Protein AF-A0A257NNY2-F1 (afdb_monomer)

Mean predicted aligned error: 8.17 Å

pLDDT: mean 84.26, std 18.08, range [27.91, 98.62]

Structure (mmCIF, N/CA/C/O backbone):
data_AF-A0A257NNY2-F1
#
_entry.id   AF-A0A257NNY2-F1
#
loop_
_atom_site.group_PDB
_atom_site.id
_atom_site.type_symbol
_atom_site.label_atom_id
_atom_site.label_alt_id
_atom_site.label_comp_id
_atom_site.label_asym_id
_atom_site.label_entity_id
_atom_site.label_seq_id
_atom_site.pdbx_PDB_ins_code
_atom_site.Cartn_x
_atom_site.Cartn_y
_atom_site.Cartn_z
_atom_site.occupancy
_atom_site.B_iso_or_equiv
_atom_site.auth_seq_id
_atom_site.auth_comp_id
_atom_site.auth_asym_id
_atom_site.auth_atom_id
_atom_site.pdbx_PDB_model_num
ATOM 1 N N . MET A 1 1 ? 20.472 -23.694 -3.952 1.00 34.50 1 MET A N 1
ATOM 2 C CA . MET A 1 1 ? 19.201 -24.446 -3.879 1.00 34.50 1 MET A CA 1
ATOM 3 C C . MET A 1 1 ? 18.140 -23.608 -4.557 1.00 34.50 1 MET A C 1
ATOM 5 O O . MET A 1 1 ? 17.790 -22.559 -4.037 1.00 34.50 1 MET A O 1
ATOM 9 N N . ALA A 1 2 ? 17.742 -24.010 -5.761 1.00 29.38 2 ALA A N 1
ATOM 10 C CA . ALA A 1 2 ? 16.732 -23.326 -6.553 1.00 29.38 2 ALA A CA 1
ATOM 11 C C . ALA A 1 2 ? 15.344 -23.621 -5.968 1.00 29.38 2 ALA A C 1
ATOM 13 O O . ALA A 1 2 ? 14.948 -24.782 -5.883 1.00 29.38 2 ALA A O 1
ATOM 14 N N . LEU A 1 3 ? 14.629 -22.582 -5.541 1.00 33.28 3 LEU A N 1
ATOM 15 C CA . LEU A 1 3 ? 13.210 -22.674 -5.215 1.00 33.28 3 LEU A CA 1
ATOM 16 C C . LEU A 1 3 ? 12.441 -22.497 -6.526 1.00 33.28 3 LEU A C 1
ATOM 18 O O . LEU A 1 3 ? 12.358 -21.396 -7.062 1.00 33.28 3 LEU A O 1
ATOM 22 N N . GLY A 1 4 ? 11.963 -23.611 -7.080 1.00 27.91 4 GLY A N 1
ATOM 23 C CA . GLY A 1 4 ? 11.060 -23.603 -8.228 1.00 27.91 4 GLY A CA 1
ATOM 24 C C . GLY A 1 4 ? 9.711 -22.959 -7.878 1.00 27.91 4 GLY A C 1
ATOM 25 O O . GLY A 1 4 ? 9.360 -22.864 -6.698 1.00 27.91 4 GLY A O 1
ATOM 26 N N . PRO A 1 5 ? 8.941 -22.509 -8.882 1.00 33.75 5 PRO A N 1
ATOM 27 C CA . PRO A 1 5 ? 7.650 -21.879 -8.648 1.00 33.75 5 PRO A CA 1
ATOM 28 C C . PRO A 1 5 ? 6.669 -22.877 -8.016 1.00 33.75 5 PRO A C 1
ATOM 30 O O . PRO A 1 5 ? 6.465 -23.984 -8.511 1.00 33.75 5 PRO A O 1
ATOM 33 N N . ASN A 1 6 ? 6.073 -22.468 -6.897 1.00 33.84 6 ASN A N 1
ATOM 34 C CA . ASN A 1 6 ? 5.068 -23.224 -6.155 1.00 33.84 6 ASN A CA 1
ATOM 35 C C . ASN A 1 6 ? 3.763 -23.285 -6.991 1.00 33.84 6 ASN A C 1
ATOM 37 O O . ASN A 1 6 ? 3.249 -22.225 -7.355 1.00 33.84 6 ASN A O 1
ATOM 41 N N . PRO A 1 7 ? 3.199 -24.466 -7.317 1.00 29.97 7 PRO A N 1
ATOM 42 C CA . PRO A 1 7 ? 2.072 -24.614 -8.253 1.00 29.97 7 PRO A CA 1
ATOM 43 C C . PRO A 1 7 ? 0.696 -24.239 -7.660 1.00 29.97 7 PRO A C 1
ATOM 45 O O . PRO A 1 7 ? -0.339 -24.745 -8.085 1.00 29.97 7 PRO A O 1
ATOM 48 N N . GLY A 1 8 ? 0.664 -23.327 -6.690 1.00 30.02 8 GLY A N 1
ATOM 49 C CA . GLY A 1 8 ? -0.544 -22.825 -6.039 1.00 30.02 8 GLY A CA 1
ATOM 50 C C . GLY A 1 8 ? -1.010 -21.483 -6.599 1.00 30.02 8 GLY A C 1
ATOM 51 O O . GLY A 1 8 ? -1.254 -20.562 -5.827 1.00 30.02 8 GLY A O 1
ATOM 52 N N . GLN A 1 9 ? -1.122 -21.328 -7.922 1.00 35.66 9 GLN A N 1
ATOM 53 C CA . GLN A 1 9 ? -1.827 -20.170 -8.477 1.00 35.66 9 GLN A CA 1
ATOM 54 C C . GLN A 1 9 ? -3.329 -20.367 -8.267 1.00 35.66 9 GLN A C 1
ATOM 56 O O . GLN A 1 9 ? -4.029 -20.995 -9.063 1.00 35.66 9 GLN A O 1
ATOM 61 N N . ALA A 1 10 ? -3.807 -19.842 -7.139 1.00 34.56 10 ALA A N 1
ATOM 62 C CA . ALA A 1 10 ? -5.216 -19.630 -6.881 1.00 34.56 10 ALA A CA 1
ATOM 63 C C . ALA A 1 10 ? -5.842 -18.913 -8.082 1.00 34.56 10 ALA A C 1
ATOM 65 O O . ALA A 1 10 ? -5.263 -17.994 -8.660 1.00 34.56 10 ALA A O 1
ATOM 66 N N . LYS A 1 11 ? -7.031 -19.370 -8.463 1.00 33.09 11 LYS A N 1
ATOM 67 C CA . LYS A 1 11 ? -7.867 -18.825 -9.529 1.00 33.09 11 LYS A CA 1
ATOM 68 C C . LYS A 1 11 ? -8.150 -17.345 -9.217 1.00 33.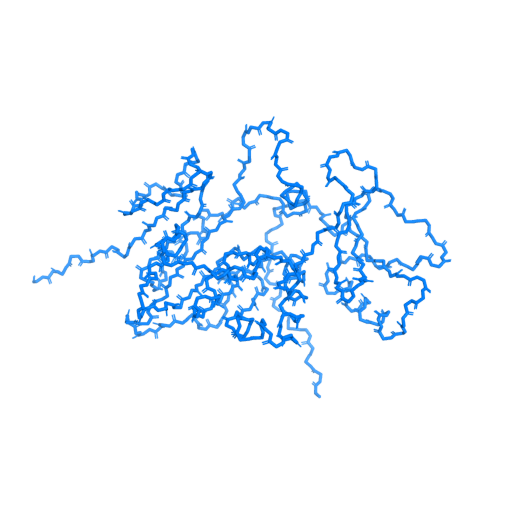09 11 LYS A C 1
ATOM 70 O O . LYS A 1 11 ? -9.108 -17.042 -8.515 1.00 33.09 11 LYS A O 1
ATOM 75 N N . ILE A 1 12 ? -7.294 -16.434 -9.685 1.00 43.16 12 ILE A N 1
ATOM 76 C CA . ILE A 1 12 ? -7.533 -14.991 -9.600 1.00 43.16 12 ILE A CA 1
ATOM 77 C C . ILE A 1 12 ? -8.786 -14.741 -10.437 1.00 43.16 12 ILE A C 1
ATOM 79 O O . ILE A 1 12 ? -8.784 -14.951 -11.652 1.00 43.16 12 ILE A O 1
ATOM 83 N N . LEU A 1 13 ? -9.884 -14.390 -9.770 1.00 37.69 13 LEU A N 1
ATOM 84 C CA . LEU A 1 13 ? -11.114 -13.953 -10.415 1.00 37.69 13 LEU A CA 1
ATOM 85 C C . LEU A 1 13 ? -10.756 -12.749 -11.297 1.00 37.69 13 LEU A C 1
ATOM 87 O O . LEU A 1 13 ? -10.387 -11.689 -10.802 1.00 37.69 13 LEU A O 1
ATOM 91 N N . ARG A 1 14 ? -10.774 -12.953 -12.619 1.00 43.81 14 ARG A N 1
ATOM 92 C CA . ARG A 1 14 ? -10.454 -11.936 -13.627 1.00 43.81 14 ARG A CA 1
ATOM 93 C C . ARG A 1 14 ? -11.635 -10.975 -13.780 1.00 43.81 14 ARG A C 1
ATOM 95 O O . ARG A 1 14 ? -12.371 -11.059 -14.757 1.00 43.81 14 ARG A O 1
ATOM 102 N N . SER A 1 15 ? -11.843 -10.094 -12.812 1.00 46.16 15 SER A N 1
ATOM 103 C CA . SER A 1 15 ? -12.689 -8.910 -12.981 1.00 46.16 15 SER A CA 1
ATOM 104 C C . SER A 1 15 ? -11.776 -7.698 -13.152 1.00 46.16 15 SER A C 1
ATOM 106 O O . SER A 1 15 ? -11.334 -7.095 -12.181 1.00 46.16 15 SER A O 1
ATOM 108 N N . GLY A 1 16 ? -11.420 -7.393 -14.399 1.00 55.44 16 GLY A N 1
ATOM 109 C CA . GLY A 1 16 ? -10.561 -6.264 -14.750 1.00 55.44 16 GLY A CA 1
ATOM 110 C C . GLY A 1 16 ? -10.190 -6.271 -16.237 1.00 55.44 16 GLY A C 1
ATOM 111 O O . GLY A 1 16 ? -10.334 -7.309 -16.890 1.00 55.44 16 GLY A O 1
ATOM 112 N N . PRO A 1 17 ? -9.751 -5.130 -16.800 1.00 62.97 17 PRO A N 1
ATOM 113 C CA . PRO A 1 17 ? -9.211 -5.085 -18.156 1.00 62.97 17 PRO A CA 1
ATOM 114 C C . PRO A 1 17 ? -7.995 -6.015 -18.285 1.00 62.97 17 PRO A C 1
ATOM 116 O O . PRO A 1 17 ? -7.285 -6.261 -17.308 1.00 62.97 17 PRO A O 1
ATOM 119 N N . ASP A 1 18 ? -7.743 -6.535 -19.490 1.00 80.38 18 ASP A N 1
ATOM 120 C CA . ASP A 1 18 ? -6.547 -7.338 -19.777 1.00 80.38 18 ASP A CA 1
ATOM 121 C C . ASP A 1 18 ? -5.293 -6.451 -19.797 1.00 80.38 18 ASP A C 1
ATOM 123 O O . ASP A 1 18 ? -4.763 -6.088 -20.850 1.00 80.38 18 ASP A O 1
ATOM 127 N N . TRP A 1 19 ? -4.843 -6.060 -18.604 1.00 86.31 19 TRP A N 1
ATOM 128 C CA . TRP A 1 19 ? -3.728 -5.143 -18.402 1.00 86.31 19 TRP A CA 1
ATOM 129 C C . TRP A 1 19 ? -2.408 -5.697 -18.943 1.00 86.31 19 TRP A C 1
ATOM 131 O O . TRP A 1 19 ? -1.541 -4.913 -19.317 1.00 86.31 19 TRP A O 1
ATOM 141 N N . HIS A 1 20 ? -2.265 -7.022 -19.054 1.00 87.81 20 HIS A N 1
ATOM 142 C CA . HIS A 1 20 ? -1.072 -7.659 -19.612 1.00 87.81 20 HIS A CA 1
ATOM 143 C C . HIS A 1 20 ? -0.810 -7.193 -21.049 1.00 87.81 20 HIS A C 1
ATOM 145 O O . HIS A 1 20 ? 0.321 -6.877 -21.414 1.00 87.81 20 HIS A O 1
ATOM 151 N N . SER A 1 21 ? -1.875 -7.079 -21.848 1.00 85.88 21 SER A N 1
ATOM 152 C CA . SER A 1 21 ? -1.803 -6.610 -23.234 1.00 85.88 21 SER A CA 1
ATOM 153 C C . SER A 1 21 ? -1.547 -5.103 -23.359 1.00 85.88 21 SER A C 1
ATOM 155 O O . SER A 1 21 ? -1.068 -4.653 -24.400 1.00 85.88 21 SER A O 1
ATOM 157 N N . LEU A 1 22 ? -1.820 -4.328 -22.305 1.00 87.50 22 LEU A N 1
ATOM 158 C CA . LEU A 1 22 ? -1.716 -2.866 -22.303 1.00 87.50 22 LEU A CA 1
ATOM 159 C C . LEU A 1 22 ? -0.323 -2.358 -21.929 1.00 87.50 22 LEU A C 1
ATOM 161 O O . LEU A 1 22 ? -0.054 -1.169 -22.088 1.00 87.50 22 LEU A O 1
ATOM 165 N N . ILE A 1 23 ? 0.553 -3.223 -21.414 1.00 90.75 23 ILE A N 1
ATOM 166 C CA . ILE A 1 23 ? 1.865 -2.834 -20.892 1.00 90.75 23 ILE A CA 1
ATOM 167 C C . ILE A 1 23 ? 2.968 -3.489 -21.709 1.00 90.75 23 ILE A C 1
ATOM 169 O O . ILE A 1 23 ? 2.882 -4.657 -22.085 1.00 90.75 23 ILE A O 1
ATOM 173 N N . ARG A 1 24 ? 4.027 -2.727 -21.969 1.00 91.62 24 ARG A N 1
ATOM 174 C CA . ARG A 1 24 ? 5.304 -3.227 -22.475 1.00 91.62 24 ARG A CA 1
ATOM 175 C C . ARG A 1 24 ? 6.403 -2.902 -21.486 1.00 91.62 24 ARG A C 1
ATOM 177 O O . ARG A 1 24 ? 6.472 -1.772 -21.006 1.00 91.62 24 ARG A O 1
ATOM 184 N N . LEU A 1 25 ? 7.249 -3.877 -21.174 1.00 93.31 25 LEU A N 1
ATOM 185 C CA . LEU A 1 25 ? 8.511 -3.597 -20.506 1.00 93.31 25 LEU A CA 1
ATOM 186 C C . LEU A 1 25 ? 9.506 -3.148 -21.571 1.00 93.31 25 LEU A C 1
ATOM 188 O O . LEU A 1 25 ? 9.646 -3.804 -22.601 1.00 93.31 25 LEU A O 1
ATOM 192 N N . ILE A 1 26 ? 10.154 -2.014 -21.338 1.00 90.88 26 ILE A N 1
ATOM 193 C CA . ILE A 1 26 ? 11.113 -1.410 -22.260 1.00 90.88 26 ILE A CA 1
ATOM 194 C C . ILE A 1 26 ? 12.329 -0.961 -21.463 1.00 90.88 26 ILE A C 1
ATOM 196 O O . ILE A 1 26 ? 12.187 -0.291 -20.439 1.00 90.88 26 ILE A O 1
ATOM 200 N N . LEU A 1 27 ? 13.525 -1.291 -21.942 1.00 87.56 27 LEU A N 1
ATOM 201 C CA . LEU A 1 27 ? 14.768 -0.780 -21.375 1.00 87.56 27 LEU A CA 1
ATOM 202 C C . LEU A 1 27 ? 15.378 0.331 -22.243 1.00 87.56 27 LEU A C 1
ATOM 204 O O . LEU A 1 27 ? 15.116 0.381 -23.449 1.00 87.56 27 LEU A O 1
ATOM 208 N N . PRO A 1 28 ? 16.190 1.220 -21.644 1.00 80.12 28 PRO A N 1
ATOM 209 C CA . PRO A 1 28 ? 17.090 2.092 -22.392 1.00 80.12 28 PRO A CA 1
ATOM 210 C C . PRO A 1 28 ? 18.028 1.277 -23.296 1.00 80.12 28 PRO A C 1
ATOM 212 O O . PRO A 1 28 ? 18.443 0.179 -22.928 1.00 80.12 28 PRO A O 1
ATOM 215 N N . GLY A 1 29 ? 18.385 1.813 -24.467 1.00 78.75 29 GLY A N 1
ATOM 216 C CA . GLY A 1 29 ? 19.249 1.115 -25.433 1.00 78.75 29 GLY A CA 1
ATOM 217 C C . GLY A 1 29 ? 20.689 0.883 -24.951 1.00 78.75 29 GLY A C 1
ATOM 218 O O . GLY A 1 29 ? 21.409 0.085 -25.538 1.00 78.75 29 GLY A O 1
ATOM 219 N N . ASP A 1 30 ? 21.103 1.565 -23.886 1.00 81.69 30 ASP A N 1
ATOM 220 C CA . ASP A 1 30 ? 22.391 1.441 -23.200 1.00 81.69 30 ASP A CA 1
ATOM 221 C C . ASP A 1 30 ? 22.300 0.635 -21.888 1.00 81.69 30 ASP A C 1
ATOM 223 O O . ASP A 1 30 ? 23.205 0.692 -21.054 1.00 81.69 30 ASP A O 1
ATOM 227 N N . ALA A 1 31 ? 21.212 -0.116 -21.682 1.00 84.12 31 ALA A N 1
ATOM 228 C CA . ALA A 1 31 ? 21.041 -0.952 -20.499 1.00 84.12 31 ALA A CA 1
ATOM 229 C C . ALA A 1 31 ? 22.135 -2.028 -20.378 1.00 84.12 31 ALA A C 1
ATOM 231 O O . ALA A 1 31 ? 22.538 -2.651 -21.358 1.00 84.12 31 ALA A O 1
ATOM 232 N N . SER A 1 32 ? 22.583 -2.281 -19.146 1.00 88.69 32 SER A N 1
ATOM 233 C CA . SER A 1 32 ? 23.534 -3.357 -18.857 1.00 88.69 32 SER A CA 1
ATOM 234 C C . SER A 1 32 ? 22.902 -4.743 -19.028 1.00 88.69 32 SER A C 1
ATOM 236 O O . SER A 1 32 ? 21.695 -4.913 -18.843 1.00 88.69 32 SER A O 1
ATOM 238 N N . ASP A 1 33 ? 23.732 -5.760 -19.277 1.00 88.88 33 ASP A N 1
ATOM 239 C CA . ASP A 1 33 ? 23.288 -7.162 -19.349 1.00 88.88 33 ASP A CA 1
ATOM 240 C C . ASP A 1 33 ? 22.567 -7.615 -18.066 1.00 88.88 33 ASP A C 1
ATOM 242 O O . ASP A 1 33 ? 21.589 -8.362 -18.116 1.00 88.88 33 ASP A O 1
ATOM 246 N N . GLU A 1 34 ? 23.016 -7.130 -16.903 1.00 90.25 34 GLU A N 1
ATOM 247 C CA . GLU A 1 34 ? 22.374 -7.401 -15.611 1.00 90.25 34 GLU A CA 1
ATOM 248 C C . GLU A 1 34 ? 20.950 -6.831 -15.562 1.00 90.25 34 GLU A C 1
ATOM 250 O O . GLU A 1 34 ? 20.012 -7.522 -15.150 1.00 90.25 34 GLU A O 1
ATOM 255 N N . LEU A 1 35 ? 20.766 -5.594 -16.033 1.00 89.31 35 LEU A N 1
ATOM 256 C CA . LEU A 1 35 ? 19.455 -4.960 -16.096 1.00 89.31 35 LEU A CA 1
ATOM 257 C C . LEU A 1 35 ? 18.546 -5.649 -17.124 1.00 89.31 35 LEU A C 1
ATOM 259 O O . LEU A 1 35 ? 17.363 -5.839 -16.848 1.00 89.31 35 LEU A O 1
ATOM 263 N N . ALA A 1 36 ? 19.087 -6.082 -18.266 1.00 90.06 36 ALA A N 1
ATOM 264 C CA . ALA A 1 36 ? 18.356 -6.848 -19.278 1.00 90.06 36 ALA A CA 1
ATOM 265 C C . ALA A 1 36 ? 17.882 -8.216 -18.758 1.00 90.06 36 ALA A C 1
ATOM 267 O O . ALA A 1 36 ? 16.738 -8.626 -18.996 1.00 90.06 36 ALA A O 1
ATOM 268 N N . LEU A 1 37 ? 18.724 -8.909 -17.987 1.00 91.44 37 LEU A N 1
ATOM 269 C CA . LEU A 1 37 ? 18.354 -10.165 -17.339 1.00 91.44 37 LEU A CA 1
ATOM 270 C C . LEU A 1 37 ? 17.260 -9.948 -16.284 1.00 91.44 37 LEU A C 1
ATOM 272 O O . LEU A 1 37 ? 16.267 -10.681 -16.262 1.00 91.44 37 LEU A O 1
ATOM 276 N N . ALA A 1 38 ? 17.404 -8.916 -15.447 1.00 91.56 38 ALA A N 1
ATOM 277 C CA . ALA A 1 38 ? 16.395 -8.548 -14.458 1.00 91.56 38 ALA A CA 1
ATOM 278 C C . ALA A 1 38 ? 15.055 -8.191 -15.124 1.00 91.56 38 ALA A C 1
ATOM 280 O O . ALA A 1 38 ? 14.008 -8.690 -14.715 1.00 91.56 38 ALA A O 1
ATOM 281 N N . ALA A 1 39 ? 15.086 -7.391 -16.190 1.00 92.19 39 ALA A N 1
ATOM 282 C CA . ALA A 1 39 ? 13.920 -7.039 -16.995 1.00 92.19 39 ALA A CA 1
ATOM 283 C C . ALA A 1 39 ? 13.211 -8.268 -17.573 1.00 92.19 39 ALA A C 1
ATOM 285 O O . ALA A 1 39 ? 11.988 -8.362 -17.494 1.00 92.19 39 ALA A O 1
ATOM 286 N N . THR A 1 40 ? 13.967 -9.241 -18.085 1.00 92.44 40 THR A N 1
ATOM 287 C CA . THR A 1 40 ? 13.408 -10.499 -18.597 1.00 92.44 40 THR A CA 1
ATOM 288 C C . THR A 1 40 ? 12.668 -11.266 -17.500 1.00 92.44 40 THR A C 1
ATOM 290 O O . THR A 1 40 ? 11.534 -11.702 -17.704 1.00 92.44 40 THR A O 1
ATOM 293 N N . ALA A 1 41 ? 13.269 -11.390 -16.313 1.00 93.88 41 ALA A N 1
ATOM 294 C CA . ALA A 1 41 ? 12.636 -12.054 -15.174 1.00 93.88 41 ALA A CA 1
ATOM 295 C C . ALA A 1 41 ? 11.366 -11.319 -14.707 1.00 93.88 41 ALA A C 1
ATOM 297 O O . ALA A 1 41 ? 10.349 -11.953 -14.425 1.00 93.88 41 ALA A O 1
ATOM 298 N N . ILE A 1 42 ? 11.393 -9.984 -14.680 1.00 95.00 42 ILE A N 1
ATOM 299 C CA . ILE A 1 42 ? 10.242 -9.148 -14.312 1.00 95.00 42 ILE A CA 1
ATOM 300 C C . ILE A 1 42 ? 9.112 -9.294 -15.333 1.00 95.00 42 ILE A C 1
ATOM 302 O O . ILE A 1 42 ? 7.958 -9.471 -14.945 1.00 95.00 42 ILE A O 1
ATOM 306 N N . ALA A 1 43 ? 9.425 -9.264 -16.628 1.00 94.19 43 ALA A N 1
ATOM 307 C CA . ALA A 1 43 ? 8.445 -9.443 -17.692 1.00 94.19 43 ALA A CA 1
ATOM 308 C C . ALA A 1 43 ? 7.756 -10.812 -17.601 1.00 94.19 43 ALA A C 1
ATOM 310 O O . ALA A 1 43 ? 6.532 -10.894 -17.692 1.00 94.19 43 ALA A O 1
ATOM 311 N N . GLN A 1 44 ? 8.522 -11.873 -17.321 1.00 93.56 44 GLN A N 1
ATOM 312 C CA . GLN A 1 44 ? 7.980 -13.209 -17.061 1.00 93.56 44 GLN A CA 1
ATOM 313 C C . GLN A 1 44 ? 7.097 -13.240 -15.808 1.00 93.56 44 GLN A C 1
ATOM 315 O O . GLN A 1 44 ? 5.985 -13.762 -15.859 1.00 93.56 44 GLN A O 1
ATOM 320 N N . GLN A 1 45 ? 7.556 -12.654 -14.697 1.00 93.25 45 GLN A N 1
ATOM 321 C CA . GLN A 1 45 ? 6.808 -12.604 -13.436 1.00 93.25 45 GLN A CA 1
ATOM 322 C C . GLN A 1 45 ? 5.472 -11.863 -13.584 1.00 93.25 45 GLN A C 1
ATOM 324 O O . GLN A 1 45 ? 4.461 -12.288 -13.025 1.00 93.25 45 GLN A O 1
ATOM 329 N N . LEU A 1 46 ? 5.468 -10.748 -14.315 1.00 94.06 46 LEU A N 1
ATOM 330 C CA . LEU A 1 46 ? 4.278 -9.935 -14.565 1.00 94.06 46 LEU A CA 1
ATOM 331 C C . LEU A 1 46 ? 3.441 -10.453 -15.744 1.00 94.06 46 LEU A C 1
ATOM 333 O O . LEU A 1 46 ? 2.344 -9.945 -15.966 1.00 94.06 46 LEU A O 1
ATOM 337 N N . ALA A 1 47 ? 3.936 -11.449 -16.484 1.00 94.00 47 ALA A N 1
ATOM 338 C CA . ALA A 1 47 ? 3.358 -11.928 -17.736 1.00 94.00 47 ALA A CA 1
ATOM 339 C C . ALA A 1 47 ? 3.053 -10.775 -18.716 1.00 94.00 47 ALA A C 1
ATOM 341 O O . ALA A 1 47 ? 1.942 -10.663 -19.230 1.00 94.00 47 ALA A O 1
ATOM 342 N N . ILE A 1 48 ? 4.033 -9.894 -18.932 1.00 92.75 48 ILE A N 1
ATOM 343 C CA . ILE A 1 48 ? 3.979 -8.790 -19.904 1.00 92.75 48 ILE A CA 1
ATOM 344 C C . ILE A 1 48 ? 5.065 -8.969 -20.963 1.00 92.75 48 ILE A C 1
ATOM 346 O O . ILE A 1 48 ? 6.073 -9.635 -20.736 1.00 92.75 48 ILE A O 1
ATOM 350 N N . GLU A 1 49 ? 4.869 -8.363 -22.129 1.00 91.12 49 GLU A N 1
ATOM 351 C CA . GLU A 1 49 ? 5.845 -8.422 -23.216 1.00 91.12 49 GLU A CA 1
ATOM 352 C C . GLU A 1 49 ? 7.051 -7.513 -22.913 1.00 91.12 49 GLU A C 1
ATOM 354 O O . GLU A 1 49 ? 6.885 -6.325 -22.617 1.00 91.12 49 GLU A O 1
ATOM 359 N N . PHE A 1 50 ? 8.262 -8.076 -22.991 1.00 90.56 50 PHE A N 1
ATOM 360 C CA . PHE A 1 50 ? 9.519 -7.325 -22.993 1.00 90.56 50 PHE A CA 1
ATOM 361 C C . PHE A 1 50 ? 9.913 -7.024 -24.439 1.00 90.56 50 PHE A C 1
ATOM 363 O O . PHE A 1 50 ? 10.084 -7.947 -25.234 1.00 90.56 50 PHE A O 1
ATOM 370 N N . VAL A 1 51 ? 10.035 -5.739 -24.769 1.00 85.19 51 VAL A N 1
ATOM 371 C CA . VAL A 1 51 ? 10.369 -5.268 -26.114 1.00 85.19 51 VAL A CA 1
ATOM 372 C C . VAL A 1 51 ? 11.798 -4.745 -26.126 1.00 85.19 51 VAL A C 1
ATOM 374 O O . VAL A 1 51 ? 12.141 -3.828 -25.377 1.00 85.19 51 VAL A O 1
ATOM 377 N N . ASP A 1 52 ? 12.611 -5.305 -27.017 1.00 72.38 52 ASP A N 1
ATOM 378 C CA . ASP A 1 52 ? 13.931 -4.779 -27.342 1.00 72.38 52 ASP A CA 1
ATOM 379 C C . ASP A 1 52 ? 13.780 -3.608 -28.330 1.00 72.38 52 ASP A C 1
ATOM 381 O O . ASP A 1 52 ? 13.408 -3.775 -29.496 1.00 72.38 52 ASP A O 1
ATOM 385 N N . THR A 1 53 ? 14.026 -2.392 -27.845 1.00 67.56 53 THR A N 1
ATOM 386 C CA . THR A 1 53 ? 13.876 -1.147 -28.612 1.00 67.56 53 THR A CA 1
ATOM 387 C C . THR A 1 53 ? 15.043 -0.856 -29.546 1.00 67.56 53 THR A C 1
ATOM 389 O O . THR A 1 53 ? 14.995 0.143 -30.263 1.00 67.56 53 THR A O 1
ATOM 392 N N . SER A 1 54 ? 16.053 -1.731 -29.619 1.00 61.84 54 SER A N 1
ATOM 393 C CA . SER A 1 54 ? 17.149 -1.591 -30.584 1.00 61.84 54 SER A CA 1
ATOM 394 C C . SER A 1 54 ? 16.671 -1.569 -32.044 1.00 61.84 54 SER A C 1
ATOM 396 O O . SER A 1 54 ? 17.357 -0.990 -32.882 1.00 61.84 54 SER A O 1
ATOM 398 N N . ASN A 1 55 ? 15.487 -2.129 -32.353 1.00 49.38 55 ASN A N 1
ATOM 399 C CA . ASN A 1 55 ? 14.967 -2.243 -33.725 1.00 49.38 55 ASN A CA 1
ATOM 400 C C . ASN A 1 55 ? 13.441 -2.057 -33.899 1.00 49.38 55 ASN A C 1
ATOM 402 O O . ASN A 1 55 ? 12.931 -2.275 -35.001 1.00 49.38 55 ASN A O 1
ATOM 406 N N . GLN A 1 56 ? 12.680 -1.667 -32.869 1.00 55.94 56 GLN A N 1
ATOM 407 C CA . GLN A 1 56 ? 11.217 -1.519 -32.968 1.00 55.94 56 GLN A CA 1
ATOM 408 C C . GLN A 1 56 ? 10.701 -0.193 -32.401 1.00 55.94 56 GLN A C 1
ATOM 410 O O . GLN A 1 56 ? 11.159 0.294 -31.369 1.00 55.94 56 GLN A O 1
ATOM 415 N N . SER A 1 57 ? 9.707 0.383 -33.086 1.00 61.34 57 SER A N 1
ATOM 416 C CA . SER A 1 57 ? 8.977 1.556 -32.603 1.00 61.34 57 SER A CA 1
ATOM 417 C C . SER A 1 57 ? 8.145 1.178 -31.381 1.00 61.34 57 SER A C 1
ATOM 419 O O . SER A 1 57 ? 7.395 0.202 -31.394 1.00 61.34 57 SER A O 1
ATOM 421 N N . ILE A 1 58 ? 8.284 1.975 -30.328 1.00 65.50 58 ILE A N 1
ATOM 422 C CA . ILE A 1 58 ? 7.521 1.852 -29.094 1.00 65.50 58 ILE A CA 1
ATOM 423 C C . ILE A 1 58 ? 6.016 1.973 -29.406 1.00 65.50 58 ILE A C 1
ATOM 425 O O . ILE A 1 58 ? 5.586 2.931 -30.049 1.00 65.50 58 ILE A O 1
ATOM 429 N N . CYS A 1 59 ? 5.203 1.018 -28.938 1.00 70.12 59 CYS A N 1
ATOM 430 C CA 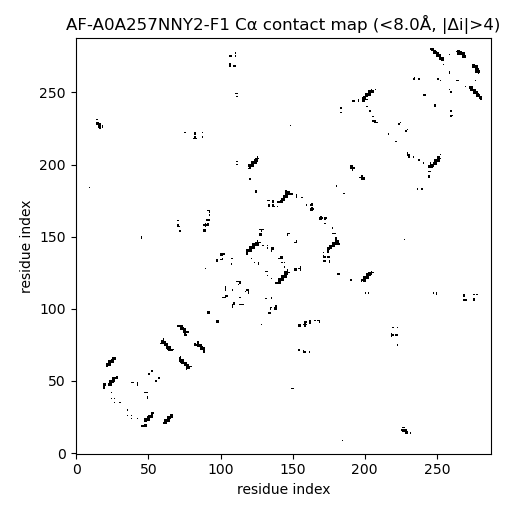. CYS A 1 59 ? 3.741 1.079 -29.050 1.00 70.12 59 CYS A CA 1
ATOM 431 C C . CYS A 1 59 ? 3.213 2.367 -28.389 1.00 70.12 59 CYS A C 1
ATOM 433 O O . CYS A 1 59 ? 3.171 2.461 -27.160 1.00 70.12 59 CYS A O 1
ATOM 435 N N . ALA A 1 60 ? 2.788 3.344 -29.197 1.00 74.31 60 ALA A N 1
ATOM 436 C CA . ALA A 1 60 ? 2.334 4.660 -28.728 1.00 74.31 60 ALA A CA 1
ATOM 437 C C . ALA A 1 60 ? 1.026 4.617 -27.910 1.00 74.31 60 ALA A C 1
ATOM 439 O O . ALA A 1 60 ? 0.707 5.576 -27.201 1.00 74.31 60 ALA A O 1
ATOM 440 N N . ASP A 1 61 ? 0.296 3.503 -28.003 1.00 82.06 61 ASP A N 1
ATOM 441 C CA . ASP A 1 61 ? -0.991 3.268 -27.341 1.00 82.06 61 ASP A CA 1
ATOM 442 C C . ASP A 1 61 ? -0.864 2.371 -26.090 1.00 82.06 61 ASP A C 1
ATOM 444 O O . ASP A 1 61 ? -1.850 2.125 -25.398 1.00 82.06 61 ASP A O 1
ATOM 448 N N . CYS A 1 62 ? 0.351 1.917 -25.764 1.00 85.69 62 CYS A N 1
ATOM 449 C CA . CYS A 1 62 ? 0.638 1.054 -24.620 1.00 85.69 62 CYS A CA 1
ATOM 450 C C . CYS A 1 62 ? 1.282 1.847 -23.471 1.00 85.69 62 CYS A C 1
ATOM 452 O O . CYS A 1 62 ? 1.976 2.836 -23.696 1.00 85.69 62 CYS A O 1
ATOM 454 N N . PHE A 1 63 ? 1.100 1.388 -22.234 1.00 90.56 63 PHE A N 1
ATOM 455 C CA . PHE A 1 63 ? 1.920 1.824 -21.105 1.00 90.56 63 PHE A CA 1
ATOM 456 C C . PHE A 1 63 ? 3.317 1.216 -21.211 1.00 90.56 63 PHE A C 1
ATOM 458 O O . PHE A 1 63 ? 3.462 0.068 -21.643 1.00 90.56 63 PHE A O 1
ATOM 465 N N . HIS A 1 64 ? 4.336 1.939 -20.747 1.00 91.06 64 HIS A N 1
ATOM 466 C CA . HIS A 1 64 ? 5.715 1.442 -20.744 1.00 91.06 64 HIS A CA 1
ATOM 467 C C . HIS A 1 64 ? 6.250 1.344 -19.326 1.00 91.06 64 HIS A C 1
ATOM 469 O O . HIS A 1 64 ? 6.355 2.347 -18.623 1.00 91.06 64 HIS A O 1
ATOM 475 N N . LEU A 1 65 ? 6.593 0.131 -18.905 1.00 94.44 65 LEU A N 1
ATOM 476 C CA . LEU A 1 65 ? 7.349 -0.102 -17.685 1.00 94.44 65 LEU A CA 1
ATOM 477 C C . LEU A 1 65 ? 8.836 -0.049 -18.033 1.00 94.44 65 LEU A C 1
ATOM 479 O O . LEU A 1 65 ? 9.315 -0.855 -18.826 1.00 94.44 65 LEU A O 1
ATOM 483 N N . THR A 1 66 ? 9.568 0.888 -17.445 1.00 93.62 66 THR A N 1
ATOM 484 C CA . THR A 1 66 ? 10.998 1.062 -17.713 1.00 93.62 66 THR A CA 1
ATOM 485 C C . THR A 1 66 ? 11.776 1.312 -16.431 1.00 93.62 66 THR A C 1
ATOM 487 O O . THR A 1 66 ? 11.197 1.682 -15.406 1.00 93.62 66 THR A O 1
ATOM 490 N N . TYR A 1 67 ? 13.086 1.098 -16.489 1.00 92.94 67 TYR A N 1
ATOM 491 C CA . TYR A 1 67 ? 13.998 1.398 -15.398 1.00 92.94 67 TYR A CA 1
ATOM 492 C C . TYR A 1 67 ? 14.767 2.676 -15.716 1.00 92.94 67 TYR A C 1
ATOM 494 O O . TYR A 1 67 ? 15.534 2.731 -16.675 1.00 92.94 67 TYR A O 1
ATOM 502 N N . THR A 1 68 ? 14.544 3.717 -14.918 1.00 90.44 68 THR A N 1
ATOM 503 C CA . THR A 1 68 ? 15.196 5.018 -15.082 1.00 90.44 68 THR A CA 1
ATOM 504 C C . THR A 1 68 ? 15.361 5.702 -13.735 1.00 90.44 68 THR A C 1
ATOM 506 O O . THR A 1 68 ? 14.493 5.605 -12.864 1.00 90.44 68 THR A O 1
ATOM 509 N N . SER A 1 69 ? 16.474 6.421 -13.572 1.00 87.69 69 SER A N 1
ATOM 510 C CA . SER A 1 69 ? 16.805 7.130 -12.327 1.00 87.69 69 SER A CA 1
ATOM 511 C C . SER A 1 69 ? 16.748 6.203 -11.104 1.00 87.69 69 SER A C 1
ATOM 513 O O . SER A 1 69 ? 16.132 6.527 -10.091 1.00 87.69 69 SER A O 1
ATOM 515 N N . ASP A 1 70 ? 17.343 5.018 -11.251 1.00 90.81 70 ASP A N 1
ATOM 516 C CA . ASP A 1 70 ? 17.407 3.949 -10.250 1.00 90.81 70 ASP A CA 1
ATOM 517 C C . ASP A 1 70 ? 16.060 3.369 -9.789 1.00 90.81 70 ASP A C 1
ATOM 519 O O . ASP A 1 70 ? 15.997 2.679 -8.771 1.00 90.81 70 ASP A O 1
ATOM 523 N N . ALA A 1 71 ? 14.979 3.609 -10.532 1.00 94.88 71 ALA A N 1
ATOM 524 C CA . ALA A 1 71 ? 13.638 3.173 -10.169 1.00 94.88 71 ALA A CA 1
ATOM 525 C C . ALA A 1 71 ? 12.868 2.574 -11.346 1.00 94.88 71 ALA A C 1
ATOM 527 O O . ALA A 1 71 ? 13.026 2.985 -12.497 1.00 94.88 71 ALA A O 1
ATOM 528 N N . TRP A 1 72 ? 11.958 1.653 -11.029 1.00 96.06 72 TRP A N 1
ATOM 529 C CA . TRP A 1 72 ? 10.964 1.185 -11.989 1.00 96.06 72 TRP A CA 1
ATOM 530 C C . TRP A 1 72 ? 9.805 2.172 -12.082 1.00 96.06 72 TRP A C 1
ATOM 532 O O . TRP A 1 72 ? 9.207 2.561 -11.075 1.00 96.06 72 TRP A O 1
ATOM 542 N N . GLN A 1 73 ? 9.489 2.577 -13.308 1.00 94.88 73 GLN A N 1
ATOM 543 C CA . GLN A 1 73 ? 8.537 3.638 -13.599 1.00 94.88 73 GLN A CA 1
ATOM 544 C C . GLN A 1 73 ? 7.590 3.212 -14.717 1.00 94.88 73 GLN A C 1
ATOM 546 O O . GLN A 1 73 ? 8.018 2.684 -15.741 1.00 94.88 73 GLN A O 1
ATOM 551 N N . LEU A 1 74 ? 6.295 3.449 -14.516 1.00 93.75 74 LEU A N 1
ATOM 552 C CA . LEU A 1 74 ? 5.249 3.121 -15.475 1.00 93.75 74 LEU A CA 1
ATOM 553 C C . LEU A 1 74 ? 4.766 4.388 -16.180 1.00 93.75 74 LEU A C 1
ATOM 555 O O . LEU A 1 74 ? 4.027 5.190 -15.605 1.00 93.75 74 LEU A O 1
ATOM 559 N N . TYR A 1 75 ? 5.167 4.564 -17.429 1.00 91.25 75 TYR A N 1
ATOM 560 C CA . TYR A 1 75 ? 4.749 5.681 -18.262 1.00 91.25 75 TYR A CA 1
ATOM 561 C C . TYR A 1 75 ? 3.383 5.411 -18.900 1.00 91.25 75 TYR A C 1
ATOM 563 O O . TYR A 1 75 ? 3.130 4.295 -19.363 1.00 91.25 75 TYR A O 1
ATOM 571 N N . PRO A 1 76 ? 2.487 6.414 -18.931 1.00 89.12 76 PRO A N 1
ATOM 572 C CA . PRO A 1 76 ? 1.244 6.321 -19.685 1.00 89.12 76 PRO A CA 1
ATOM 573 C C . PRO A 1 76 ? 1.509 6.310 -21.202 1.00 89.12 76 PRO A C 1
ATOM 575 O O . PRO A 1 76 ? 2.543 6.824 -21.633 1.00 89.12 76 PRO A O 1
ATOM 578 N N . PRO A 1 77 ? 0.561 5.804 -22.015 1.00 86.75 77 PRO A N 1
ATOM 579 C CA . PRO A 1 77 ? 0.656 5.873 -23.468 1.00 86.75 77 PRO A CA 1
ATOM 580 C C . PRO A 1 77 ? 0.833 7.306 -23.972 1.00 86.75 77 PRO A C 1
ATOM 582 O O . PRO A 1 77 ? 0.143 8.223 -23.510 1.00 86.75 77 PRO A O 1
ATOM 585 N N . GLU A 1 78 ? 1.698 7.495 -24.967 1.00 80.75 78 GLU A N 1
ATOM 586 C CA . GLU A 1 78 ? 1.986 8.808 -25.556 1.00 80.75 78 GLU A CA 1
ATOM 587 C C . GLU A 1 78 ? 0.741 9.460 -26.169 1.00 80.75 78 GLU A C 1
ATOM 589 O O . GLU A 1 78 ? 0.563 10.677 -26.078 1.00 80.75 78 GLU A O 1
ATOM 594 N N . ARG A 1 79 ? -0.137 8.644 -26.766 1.00 74.75 79 ARG A N 1
ATOM 595 C CA . ARG A 1 79 ? -1.375 9.077 -27.436 1.00 74.75 79 ARG A CA 1
ATOM 596 C C . ARG A 1 79 ? -2.608 9.045 -26.531 1.00 74.75 79 ARG A C 1
ATOM 598 O O . ARG A 1 79 ? -3.731 8.923 -27.013 1.00 74.75 79 ARG A O 1
ATOM 605 N N . SER A 1 80 ? -2.430 9.155 -25.215 1.00 69.56 80 SER A N 1
ATOM 606 C CA . SER A 1 80 ? -3.554 9.137 -24.277 1.00 69.56 80 SER A CA 1
ATOM 607 C C . SER A 1 80 ? -4.006 10.538 -23.849 1.00 69.56 80 SER A C 1
ATOM 609 O O . SER A 1 80 ? -3.307 11.273 -23.143 1.00 69.56 80 SER A O 1
ATOM 611 N N . ASP A 1 81 ? -5.246 10.890 -24.197 1.00 66.50 81 ASP A N 1
ATOM 612 C CA . ASP A 1 81 ? -5.863 12.124 -23.718 1.00 66.50 81 ASP A CA 1
ATOM 613 C C . ASP A 1 81 ? -6.226 12.013 -22.225 1.00 66.50 81 ASP A C 1
ATOM 615 O O . ASP A 1 81 ? -7.207 11.408 -21.779 1.00 66.50 81 ASP A O 1
ATOM 619 N N . GLY A 1 82 ? -5.387 12.650 -21.409 1.00 70.12 82 GLY A N 1
ATOM 620 C CA . GLY A 1 82 ? -5.653 12.954 -20.009 1.00 70.12 82 GLY A CA 1
ATOM 621 C C . GLY A 1 82 ? -5.053 12.004 -18.964 1.00 70.12 82 GLY A C 1
ATOM 622 O O . GLY A 1 82 ? -5.158 12.303 -17.774 1.00 70.12 82 GLY A O 1
ATOM 623 N N . LEU A 1 83 ? -4.357 10.930 -19.344 1.00 74.06 83 LEU A N 1
ATOM 624 C CA . LEU A 1 83 ? -3.508 10.208 -18.377 1.00 74.06 83 LEU A CA 1
ATOM 625 C C . LEU A 1 83 ? -2.273 11.040 -17.976 1.00 74.06 83 LEU A C 1
ATOM 627 O O . LEU A 1 83 ? -1.713 10.864 -16.895 1.00 74.06 83 LEU A O 1
ATOM 631 N N . GLY A 1 84 ? -1.921 12.037 -18.793 1.00 76.94 84 GLY A N 1
ATOM 632 C CA . GLY A 1 84 ? -0.749 12.885 -18.598 1.00 76.94 84 GLY A CA 1
ATOM 633 C C . GLY A 1 84 ? 0.498 12.264 -19.224 1.00 76.94 84 GLY A C 1
ATOM 634 O O . GLY A 1 84 ? 0.404 11.287 -19.948 1.00 76.94 84 GLY A O 1
ATOM 635 N N . LYS A 1 85 ? 1.665 12.863 -18.964 1.00 81.62 85 LYS A N 1
ATOM 636 C CA . LYS A 1 85 ? 2.963 12.422 -19.514 1.00 81.62 85 LYS A CA 1
ATOM 637 C C . LYS A 1 85 ? 3.959 11.960 -18.446 1.00 81.62 85 LYS A C 1
ATOM 639 O O . LYS A 1 85 ? 5.090 11.623 -18.764 1.00 81.62 85 LYS A O 1
ATOM 644 N N . HIS A 1 86 ? 3.574 12.033 -17.173 1.00 86.00 86 HIS A N 1
ATOM 645 C CA . HIS A 1 86 ? 4.465 11.680 -16.071 1.00 86.00 86 HIS A CA 1
ATOM 646 C C . HIS A 1 86 ? 4.263 10.220 -15.681 1.00 86.00 86 HIS A C 1
ATOM 648 O O . HIS A 1 86 ? 3.120 9.755 -15.705 1.00 86.00 86 HIS A O 1
ATOM 654 N N . PRO A 1 87 ? 5.338 9.535 -15.283 1.00 90.44 87 PRO A N 1
ATOM 655 C CA . PRO A 1 87 ? 5.255 8.150 -14.878 1.00 90.44 87 PRO A CA 1
ATOM 656 C C . PRO A 1 87 ? 4.608 7.987 -13.507 1.00 90.44 87 PRO A C 1
ATOM 658 O O . PRO A 1 87 ? 4.692 8.854 -12.631 1.00 90.44 87 PRO A O 1
ATOM 661 N N . LEU A 1 88 ? 4.019 6.815 -13.316 1.00 90.75 88 LEU A N 1
ATOM 662 C CA . LEU A 1 88 ? 3.613 6.291 -12.029 1.00 90.75 88 LEU A CA 1
ATOM 663 C C . LEU A 1 88 ? 4.750 5.454 -11.438 1.00 90.75 88 LEU A C 1
ATOM 665 O O . LEU A 1 88 ? 5.231 4.512 -12.064 1.00 90.75 88 LEU A O 1
ATOM 669 N N . TRP A 1 89 ? 5.154 5.782 -10.218 1.00 93.75 89 TRP A N 1
ATOM 670 C CA . TRP A 1 89 ? 6.157 5.045 -9.455 1.00 93.75 89 TRP A CA 1
ATOM 671 C C . TRP A 1 89 ? 6.008 5.368 -7.967 1.00 93.75 89 TRP A C 1
ATOM 673 O O . TRP A 1 89 ? 5.349 6.347 -7.594 1.00 93.75 89 TRP A O 1
ATOM 683 N N . VAL A 1 90 ? 6.589 4.532 -7.107 1.00 95.25 90 VAL A N 1
ATOM 684 C CA . VAL A 1 90 ? 6.561 4.731 -5.653 1.00 95.25 90 VAL A CA 1
ATOM 685 C C . VAL A 1 90 ? 7.916 5.231 -5.197 1.00 95.25 90 VAL A C 1
ATOM 687 O O . VAL A 1 90 ? 8.901 4.518 -5.310 1.00 95.25 90 VAL A O 1
ATOM 690 N N . ASP A 1 91 ? 7.983 6.434 -4.649 1.00 95.56 91 ASP A N 1
ATOM 691 C CA . ASP A 1 91 ? 9.223 6.982 -4.114 1.00 95.56 91 ASP A CA 1
ATOM 692 C C . ASP A 1 91 ? 9.006 7.497 -2.704 1.00 95.56 91 ASP A C 1
ATOM 694 O O . ASP A 1 91 ? 8.388 8.539 -2.523 1.00 95.56 91 ASP A O 1
ATOM 698 N N . PHE A 1 92 ? 9.506 6.761 -1.716 1.00 96.81 92 PHE A N 1
ATOM 699 C CA . PHE A 1 92 ? 9.458 7.166 -0.314 1.00 96.81 92 PHE A CA 1
ATOM 700 C C . PHE A 1 92 ? 10.669 8.004 0.112 1.00 96.81 92 PHE A C 1
ATOM 702 O O . PHE A 1 92 ? 10.667 8.539 1.218 1.00 96.81 92 PHE A O 1
ATOM 709 N N . VAL A 1 93 ? 11.698 8.104 -0.737 1.00 95.56 93 VAL A N 1
ATOM 710 C CA . VAL A 1 93 ? 12.986 8.709 -0.382 1.00 95.56 93 VAL A CA 1
ATOM 711 C C . VAL A 1 93 ? 13.010 10.186 -0.746 1.00 95.56 93 VAL A C 1
ATOM 713 O O . VAL A 1 93 ? 13.285 11.019 0.115 1.00 95.56 93 VAL A O 1
ATOM 716 N N . GLN A 1 94 ? 12.726 10.525 -2.006 1.00 92.69 94 GLN A N 1
ATOM 717 C CA . GLN A 1 94 ? 12.902 11.898 -2.494 1.00 92.69 94 GLN A CA 1
ATOM 718 C C . GLN A 1 94 ? 11.596 12.692 -2.488 1.00 92.69 94 GLN A C 1
ATOM 720 O O . GLN A 1 94 ? 11.613 13.919 -2.391 1.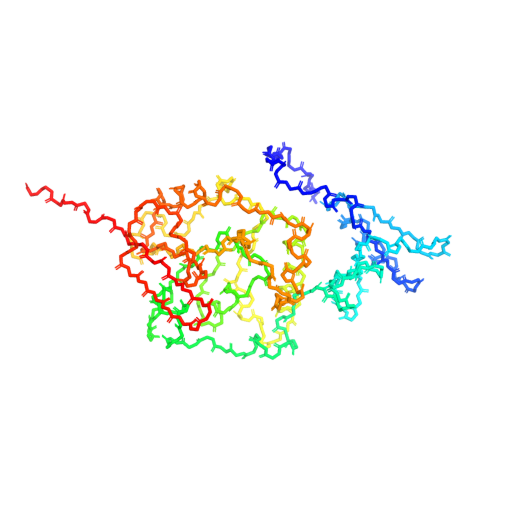00 92.69 94 GLN A O 1
ATOM 725 N N . ASN A 1 95 ? 10.448 12.020 -2.559 1.00 90.25 95 ASN A N 1
ATOM 726 C CA . ASN A 1 95 ? 9.149 12.676 -2.549 1.00 90.25 95 ASN A CA 1
ATOM 727 C C . ASN A 1 95 ? 8.823 13.273 -1.160 1.00 90.25 95 ASN A C 1
ATOM 729 O O . ASN A 1 95 ? 8.540 12.530 -0.211 1.00 90.25 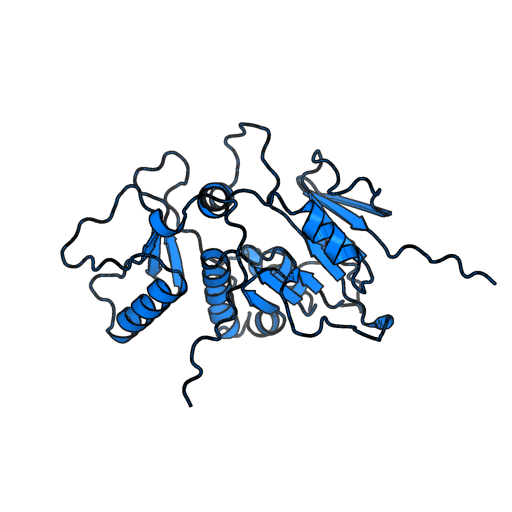95 ASN A O 1
ATOM 733 N N . PRO A 1 96 ? 8.731 14.614 -1.031 1.00 86.75 96 PRO A N 1
ATOM 734 C CA . PRO A 1 96 ? 8.556 15.274 0.265 1.00 86.75 96 PRO A CA 1
ATOM 735 C C . PRO A 1 96 ? 7.267 14.890 1.000 1.00 86.7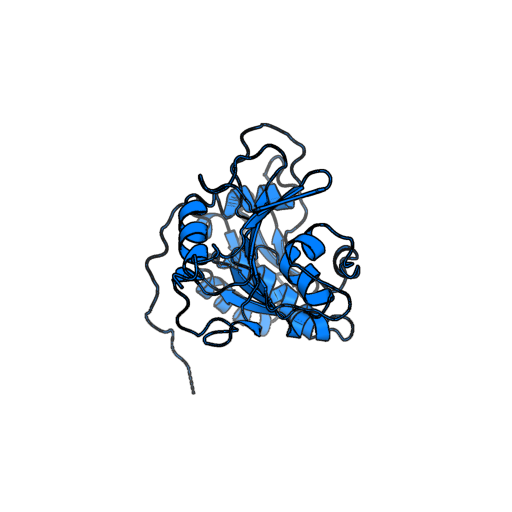5 96 PRO A C 1
ATOM 737 O O . PRO A 1 96 ? 7.174 15.065 2.213 1.00 86.75 96 PRO A O 1
ATOM 740 N N . ARG A 1 97 ? 6.262 14.359 0.287 1.00 85.19 97 ARG A N 1
ATOM 741 C CA . ARG A 1 97 ? 5.002 13.904 0.895 1.00 85.19 97 ARG A CA 1
ATOM 742 C C . ARG A 1 97 ? 5.201 12.734 1.856 1.00 85.19 97 ARG A C 1
ATOM 744 O O . ARG A 1 97 ? 4.403 12.594 2.772 1.00 85.19 97 ARG A O 1
ATOM 751 N N . PHE A 1 98 ? 6.232 11.918 1.650 1.00 88.94 98 PHE A N 1
ATOM 752 C CA . PHE A 1 98 ? 6.527 10.755 2.490 1.00 88.94 98 PHE A CA 1
ATOM 753 C C . PHE A 1 98 ? 7.556 11.036 3.588 1.00 88.94 98 PHE A C 1
ATOM 755 O O . PHE A 1 98 ? 7.667 10.249 4.525 1.00 88.94 98 PHE A O 1
ATOM 762 N N . GLY A 1 99 ? 8.252 12.176 3.513 1.00 83.81 99 GLY A N 1
ATOM 763 C CA . GLY A 1 99 ? 9.112 12.670 4.591 1.00 83.81 99 GLY A CA 1
ATOM 764 C C . GLY A 1 99 ? 8.336 13.289 5.761 1.00 83.81 99 GLY A C 1
ATOM 765 O O . GLY A 1 99 ? 8.904 13.512 6.828 1.00 83.81 99 GLY A O 1
ATOM 766 N N . GLN A 1 100 ? 7.039 13.568 5.588 1.00 85.12 100 GLN A N 1
ATOM 767 C CA . GLN A 1 100 ? 6.177 14.059 6.663 1.00 85.12 100 GLN A CA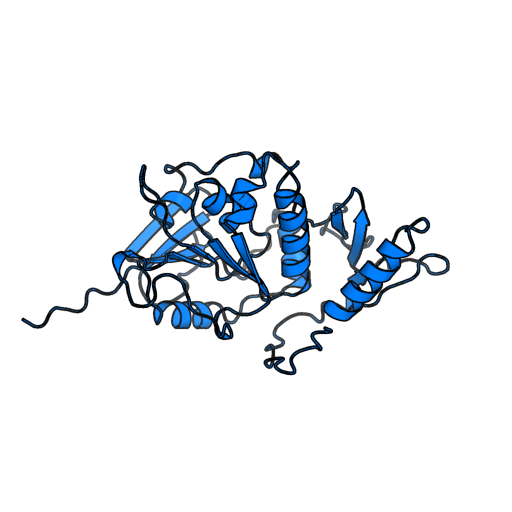 1
ATOM 768 C C . GLN A 1 100 ? 5.637 12.891 7.490 1.00 85.12 100 GLN A C 1
ATOM 770 O O . GLN A 1 100 ? 4.844 12.084 7.008 1.00 85.12 100 GLN A O 1
ATOM 775 N N . VAL A 1 101 ? 6.059 12.819 8.753 1.00 85.69 101 VAL A N 1
ATOM 776 C CA . VAL A 1 101 ? 5.577 11.806 9.699 1.00 85.69 101 VAL A CA 1
ATOM 777 C C . VAL A 1 101 ? 4.124 12.088 10.070 1.00 85.69 101 VAL A C 1
ATOM 779 O O . VAL A 1 101 ? 3.786 13.196 10.493 1.00 85.69 101 VAL A O 1
ATOM 782 N N . LEU A 1 102 ? 3.283 11.056 9.970 1.00 90.12 102 LEU A N 1
ATOM 783 C CA . LEU A 1 102 ? 1.879 11.122 10.368 1.00 90.12 102 LEU A CA 1
ATOM 784 C C . LEU A 1 102 ? 1.763 11.451 11.866 1.00 90.12 102 LEU A C 1
ATOM 786 O O . LEU A 1 102 ? 2.317 10.776 12.735 1.00 90.12 102 LEU A O 1
ATOM 790 N N . THR A 1 103 ? 0.988 12.475 12.193 1.00 90.44 103 THR A N 1
ATOM 791 C CA . THR A 1 103 ? 0.737 12.889 13.573 1.00 90.44 103 THR A CA 1
ATOM 792 C C . THR A 1 103 ? -0.500 12.198 14.143 1.00 90.44 103 THR A C 1
ATOM 794 O O . THR A 1 103 ? -1.471 11.914 13.445 1.00 90.44 103 THR A O 1
ATOM 797 N N . THR A 1 104 ? -0.547 12.008 15.464 1.00 89.12 104 THR A N 1
ATOM 798 C CA . THR A 1 104 ? -1.723 11.431 16.155 1.00 89.12 104 THR A CA 1
ATOM 799 C C . THR A 1 104 ? -2.997 12.274 16.017 1.00 89.12 104 THR A C 1
ATOM 801 O O . THR A 1 104 ? -4.093 11.811 16.332 1.00 89.12 104 THR A O 1
ATOM 804 N N . ARG A 1 105 ? -2.878 13.525 15.555 1.00 89.50 105 ARG A N 1
ATOM 805 C CA . ARG A 1 105 ? -4.012 14.425 15.311 1.00 89.50 105 ARG A CA 1
ATOM 806 C C . ARG A 1 105 ? -4.683 14.161 13.968 1.00 89.50 105 ARG A C 1
ATOM 808 O O . ARG A 1 105 ? -5.837 14.571 13.796 1.00 89.50 105 ARG A O 1
ATOM 815 N N . GLU A 1 106 ? -3.996 13.490 13.052 1.00 92.88 106 GLU A N 1
ATOM 816 C CA . GLU A 1 106 ? -4.506 13.239 11.716 1.00 92.88 106 GLU A CA 1
ATOM 817 C C . GLU A 1 106 ? -5.602 12.163 11.698 1.00 92.88 106 GLU A C 1
ATOM 819 O O . GLU A 1 106 ? -5.625 11.263 12.543 1.00 92.88 106 GLU A O 1
ATOM 824 N N . PRO A 1 107 ? -6.543 12.250 10.743 1.00 94.81 107 PRO A N 1
ATOM 825 C CA . PRO A 1 107 ? -7.707 11.368 10.667 1.00 94.81 107 PRO A CA 1
ATOM 826 C C . PRO A 1 107 ? -7.352 9.884 10.603 1.00 94.81 107 PRO A C 1
ATOM 828 O O . PRO A 1 107 ? -7.938 9.098 11.343 1.00 94.81 107 PRO A O 1
ATOM 831 N N . LEU A 1 108 ? -6.367 9.517 9.773 1.00 95.75 108 LEU A N 1
ATOM 832 C CA . LEU A 1 108 ? -5.905 8.136 9.631 1.00 95.75 108 LEU A CA 1
ATOM 833 C C . LEU A 1 108 ? -5.333 7.609 10.953 1.00 95.75 108 LEU A C 1
ATOM 835 O O . LEU A 1 108 ? -5.695 6.520 11.387 1.00 95.75 108 LEU A O 1
ATOM 839 N N . ALA A 1 109 ? -4.515 8.408 11.646 1.00 95.62 109 ALA A N 1
ATOM 840 C CA . ALA A 1 109 ? -3.955 8.037 12.943 1.00 95.62 109 ALA A CA 1
ATOM 841 C C . ALA A 1 109 ? -5.047 7.839 14.006 1.00 95.62 109 ALA A C 1
ATOM 843 O O . ALA A 1 109 ? -5.020 6.864 14.759 1.00 95.62 109 ALA A O 1
ATOM 844 N N . LYS A 1 110 ? -6.045 8.731 14.046 1.00 95.69 110 LYS A N 1
ATOM 845 C CA . LYS A 1 110 ? -7.200 8.612 14.950 1.00 95.69 110 LYS A CA 1
ATOM 846 C C . LYS A 1 110 ? -8.037 7.372 14.641 1.00 95.69 110 LYS A C 1
ATOM 848 O O . LYS A 1 110 ? -8.383 6.636 15.566 1.00 95.69 110 LYS A O 1
ATOM 853 N N . ALA A 1 111 ? -8.314 7.121 13.361 1.00 96.50 111 ALA A N 1
ATOM 854 C CA . ALA A 1 111 ? -9.044 5.944 12.902 1.00 96.50 111 ALA A CA 1
ATOM 855 C C . ALA A 1 111 ? -8.307 4.663 13.288 1.00 96.50 111 ALA A C 1
ATOM 857 O O . ALA A 1 111 ? -8.905 3.782 13.903 1.00 96.50 111 ALA A O 1
ATOM 858 N N . ALA A 1 112 ? -6.995 4.606 13.056 1.00 96.56 112 ALA A N 1
ATOM 859 C CA . ALA A 1 112 ? -6.135 3.495 13.457 1.00 96.56 112 ALA A CA 1
ATOM 860 C C . ALA A 1 112 ? -5.916 3.395 14.977 1.00 96.56 112 ALA A C 1
ATOM 862 O O . ALA A 1 112 ? -5.508 2.351 15.474 1.00 96.56 112 ALA A O 1
ATOM 863 N N . GLY A 1 113 ? -6.276 4.423 15.748 1.00 94.25 113 GLY A N 1
ATOM 864 C CA . GLY A 1 113 ? -6.236 4.387 17.210 1.00 94.25 113 GLY A CA 1
ATOM 865 C C . GLY A 1 113 ? -4.869 4.652 17.804 1.00 94.25 113 GLY A C 1
ATOM 866 O O . GLY A 1 113 ? -4.609 4.225 18.927 1.00 94.25 113 GLY A O 1
ATOM 867 N N . LEU A 1 114 ? -4.012 5.353 17.069 1.00 94.75 114 LEU A N 1
ATOM 868 C CA . LEU A 1 114 ? -2.707 5.765 17.557 1.00 94.75 114 LEU A CA 1
ATOM 869 C C . LEU A 1 114 ? -2.886 6.723 18.743 1.00 94.75 114 LEU A C 1
ATOM 871 O O . LEU A 1 114 ? -3.693 7.654 18.717 1.00 94.75 114 LEU A O 1
ATOM 875 N N . ARG A 1 115 ? -2.098 6.496 19.792 1.00 90.25 115 ARG A N 1
ATOM 876 C CA . ARG A 1 115 ? -2.000 7.345 20.995 1.00 90.25 115 ARG A CA 1
ATOM 877 C C . ARG A 1 115 ? -0.530 7.542 21.331 1.00 90.25 115 ARG A C 1
ATOM 879 O O . ARG A 1 115 ? 0.288 6.808 20.799 1.00 90.25 115 ARG A O 1
ATOM 886 N N . ALA A 1 116 ? -0.179 8.472 22.222 1.00 83.31 116 ALA A N 1
ATOM 887 C CA . ALA A 1 116 ? 1.223 8.782 22.553 1.00 83.31 116 ALA A CA 1
ATOM 888 C C . ALA A 1 116 ? 2.114 7.524 22.681 1.00 83.31 116 ALA A C 1
ATOM 890 O O . ALA A 1 116 ? 3.082 7.402 21.936 1.00 83.31 116 ALA A O 1
ATOM 891 N N . ASN A 1 117 ? 1.673 6.530 23.462 1.00 84.38 117 ASN A N 1
ATOM 892 C CA . ASN A 1 117 ? 2.425 5.300 23.746 1.00 84.38 117 ASN A CA 1
ATOM 893 C C . ASN A 1 117 ? 1.790 4.027 23.156 1.00 84.38 117 ASN A C 1
ATOM 895 O O . ASN A 1 117 ? 2.019 2.934 23.661 1.00 84.38 117 ASN A O 1
ATOM 899 N N . GLN A 1 118 ? 0.954 4.148 22.120 1.00 88.19 118 GLN A N 1
ATOM 900 C CA . GLN A 1 118 ? 0.287 2.995 21.508 1.00 88.19 118 GLN A CA 1
ATOM 901 C C . GLN A 1 118 ? 0.496 2.999 19.994 1.00 88.19 118 GLN A C 1
ATOM 903 O O . GLN A 1 118 ? 0.086 3.941 19.306 1.00 88.19 118 GLN A O 1
ATOM 908 N N . ARG A 1 119 ? 1.151 1.949 19.489 1.00 93.50 119 ARG A N 1
ATOM 909 C CA . ARG A 1 119 ? 1.369 1.680 18.061 1.00 93.50 119 ARG A CA 1
ATOM 910 C C . ARG A 1 119 ? 0.831 0.287 17.740 1.00 93.50 119 ARG A C 1
ATOM 912 O O . ARG A 1 119 ? 1.504 -0.694 18.047 1.00 93.50 119 ARG A O 1
ATOM 919 N N . PRO A 1 120 ? -0.404 0.184 17.226 1.00 94.06 120 PRO A N 1
ATOM 920 C CA . PRO A 1 120 ? -0.988 -1.110 16.913 1.00 94.06 120 PRO A CA 1
ATOM 921 C C . PRO A 1 120 ? -0.262 -1.783 15.745 1.00 94.06 120 PRO A C 1
ATOM 923 O O . PRO A 1 120 ? 0.391 -1.130 14.928 1.00 94.06 120 PRO A O 1
ATOM 926 N N . GLN A 1 121 ? -0.425 -3.100 15.652 1.00 96.62 121 GLN A N 1
ATOM 927 C CA . GLN A 1 121 ? -0.155 -3.824 14.416 1.00 96.62 121 GLN A CA 1
ATOM 928 C C . GLN A 1 121 ? -1.266 -3.508 13.414 1.00 96.62 121 GLN A C 1
ATOM 930 O O . GLN A 1 121 ? -2.448 -3.526 13.767 1.00 96.62 121 GLN A O 1
ATOM 935 N N . ILE A 1 122 ? -0.882 -3.183 12.186 1.00 98.19 122 ILE A N 1
ATOM 936 C CA . ILE A 1 122 ? -1.788 -2.822 11.100 1.00 98.19 122 ILE A CA 1
ATOM 937 C C . ILE A 1 122 ? -1.796 -3.952 10.080 1.00 98.19 122 ILE A C 1
ATOM 939 O O . ILE A 1 122 ? -0.737 -4.448 9.700 1.00 98.19 122 ILE A O 1
ATOM 943 N N . ILE A 1 123 ? -2.983 -4.312 9.607 1.00 98.50 123 ILE A N 1
ATOM 944 C CA . ILE A 1 123 ? -3.162 -5.123 8.409 1.00 98.50 123 ILE A CA 1
ATOM 945 C C . ILE A 1 123 ? -3.844 -4.240 7.368 1.00 98.50 123 ILE A C 1
ATOM 947 O O . ILE A 1 123 ? -5.001 -3.866 7.550 1.00 98.50 123 ILE A O 1
ATOM 951 N N . ASP A 1 124 ? -3.122 -3.878 6.314 1.00 98.50 124 ASP A N 1
ATOM 952 C CA . ASP A 1 124 ? -3.639 -3.124 5.173 1.00 98.50 124 ASP A CA 1
ATOM 953 C C . ASP A 1 124 ? -4.041 -4.110 4.073 1.00 98.50 124 ASP A C 1
ATOM 955 O O . ASP A 1 124 ? -3.202 -4.833 3.537 1.00 98.50 124 ASP A O 1
ATOM 959 N N . LEU A 1 125 ? -5.338 -4.182 3.785 1.00 97.88 125 LEU A N 1
ATOM 960 C CA . LEU A 1 125 ? -5.917 -5.141 2.846 1.00 97.88 125 LEU A CA 1
ATOM 961 C C . LEU A 1 125 ? -5.873 -4.673 1.387 1.00 97.88 125 LEU A C 1
ATOM 963 O O . LEU A 1 125 ? -6.198 -5.452 0.495 1.00 97.88 125 LEU A O 1
ATOM 967 N N . THR A 1 126 ? -5.530 -3.407 1.153 1.00 95.12 126 THR A N 1
ATOM 968 C CA . THR A 1 126 ? -5.589 -2.746 -0.157 1.00 95.12 126 THR A CA 1
ATOM 969 C C . THR A 1 126 ? -4.424 -1.764 -0.260 1.00 95.12 126 THR A C 1
ATOM 971 O O . THR A 1 126 ? -4.625 -0.549 -0.328 1.00 95.12 126 THR A O 1
ATOM 974 N N . ALA A 1 127 ? -3.197 -2.281 -0.199 1.00 95.62 127 ALA A N 1
ATOM 975 C CA . ALA A 1 127 ? -2.005 -1.458 -0.016 1.00 95.62 127 ALA A CA 1
ATOM 976 C C . ALA A 1 127 ? -1.839 -0.393 -1.112 1.00 95.62 127 ALA A C 1
ATOM 978 O O . ALA A 1 127 ? -1.399 0.728 -0.830 1.00 95.62 127 ALA A O 1
ATOM 979 N N . GLY A 1 128 ? -2.180 -0.717 -2.365 1.00 93.25 128 GLY A N 1
ATOM 980 C CA . GLY A 1 128 ? -2.034 0.183 -3.500 1.00 93.25 128 GLY A CA 1
ATOM 981 C C . GLY A 1 128 ? -0.586 0.648 -3.649 1.00 93.25 128 GLY A C 1
ATOM 982 O O . GLY A 1 128 ? 0.358 -0.134 -3.611 1.00 93.25 128 GLY A O 1
ATOM 983 N N . LEU A 1 129 ? -0.384 1.964 -3.746 1.00 93.81 129 LEU A N 1
ATOM 984 C CA . LEU A 1 129 ? 0.955 2.578 -3.738 1.00 93.81 129 LEU A CA 1
ATOM 985 C C . LEU A 1 129 ? 1.566 2.729 -2.332 1.00 93.81 129 LEU A C 1
ATOM 987 O O . LEU A 1 129 ? 2.509 3.498 -2.152 1.00 93.81 129 LEU A O 1
ATOM 991 N N . GLY A 1 130 ? 0.995 2.084 -1.316 1.00 95.44 130 GLY A N 1
ATOM 992 C CA . GLY A 1 130 ? 1.521 2.051 0.046 1.00 95.44 130 GLY A CA 1
ATOM 993 C C . GLY A 1 130 ? 1.451 3.382 0.790 1.00 95.44 130 GLY A C 1
ATOM 994 O O . GLY A 1 130 ? 2.213 3.590 1.727 1.00 95.44 130 GLY A O 1
ATOM 995 N N . ARG A 1 131 ? 0.569 4.311 0.395 1.00 94.81 131 ARG A N 1
ATOM 996 C CA . ARG A 1 131 ? 0.510 5.654 1.006 1.00 94.81 131 ARG A CA 1
ATOM 997 C C . ARG A 1 131 ? 0.097 5.615 2.472 1.00 94.81 131 ARG A C 1
ATOM 999 O O . ARG A 1 131 ? 0.791 6.176 3.317 1.00 94.81 131 ARG A O 1
ATOM 1006 N N . ASP A 1 132 ? -1.016 4.950 2.759 1.00 95.75 132 ASP A N 1
ATOM 1007 C CA . ASP A 1 132 ? -1.541 4.852 4.121 1.00 95.75 132 ASP A CA 1
ATOM 1008 C C . ASP A 1 132 ? -0.693 3.872 4.955 1.00 95.75 132 ASP A C 1
ATOM 1010 O O . ASP A 1 132 ? -0.382 4.173 6.110 1.00 95.75 132 ASP A O 1
ATOM 1014 N N . ALA A 1 133 ? -0.209 2.779 4.347 1.00 97.81 133 ALA A N 1
ATOM 1015 C CA . ALA A 1 133 ? 0.778 1.876 4.942 1.00 97.81 133 ALA A CA 1
ATOM 1016 C C . ALA A 1 133 ? 2.056 2.615 5.388 1.00 97.81 133 ALA A C 1
ATOM 1018 O O . ALA A 1 133 ? 2.454 2.504 6.548 1.00 97.81 133 ALA A O 1
ATOM 1019 N N . TRP A 1 134 ? 2.662 3.426 4.513 1.00 98.12 134 TRP A N 1
ATOM 1020 C CA . TRP A 1 134 ? 3.843 4.235 4.831 1.00 98.12 134 TRP A CA 1
ATOM 1021 C C . TRP A 1 134 ? 3.561 5.255 5.927 1.00 98.12 134 TRP A C 1
ATOM 1023 O O . TRP A 1 134 ? 4.331 5.376 6.879 1.00 98.12 134 TRP A O 1
ATOM 1033 N N . ALA A 1 135 ? 2.433 5.962 5.836 1.00 96.69 135 ALA A N 1
ATOM 1034 C CA . ALA A 1 135 ? 2.039 6.940 6.841 1.00 96.69 135 ALA A CA 1
ATOM 1035 C C . ALA A 1 135 ? 1.920 6.294 8.231 1.00 96.69 135 ALA A C 1
ATOM 1037 O O . ALA A 1 135 ? 2.473 6.813 9.199 1.00 96.69 135 ALA A O 1
ATOM 1038 N N . LEU A 1 136 ? 1.265 5.136 8.343 1.00 97.69 136 LEU A N 1
ATOM 1039 C CA . LEU A 1 136 ? 1.152 4.402 9.605 1.00 97.69 136 LEU A CA 1
ATOM 1040 C C . LEU A 1 136 ? 2.509 3.863 10.085 1.00 97.69 136 LEU A C 1
ATOM 1042 O O . LEU A 1 136 ? 2.846 4.034 11.261 1.00 97.69 136 LEU A O 1
ATOM 1046 N N . ALA A 1 137 ? 3.315 3.288 9.191 1.00 97.56 137 ALA A N 1
ATOM 1047 C CA . ALA A 1 137 ? 4.662 2.803 9.493 1.00 97.56 137 ALA A CA 1
ATOM 1048 C C . ALA A 1 137 ? 5.587 3.922 10.000 1.00 97.56 137 ALA A C 1
ATOM 1050 O O . ALA A 1 137 ? 6.330 3.712 10.958 1.00 97.56 137 ALA A O 1
ATOM 1051 N N . SER A 1 138 ? 5.471 5.137 9.444 1.00 95.94 138 SER A N 1
ATOM 1052 C CA . SER A 1 138 ? 6.256 6.321 9.842 1.00 95.94 138 SER A CA 1
ATOM 1053 C C . SER A 1 138 ? 6.065 6.703 11.311 1.00 95.94 138 SER A C 1
ATOM 1055 O O . SER A 1 138 ? 6.934 7.316 11.925 1.00 95.94 138 SER A O 1
ATOM 1057 N N . THR A 1 139 ? 4.943 6.294 11.911 1.00 95.44 139 THR A N 1
ATOM 1058 C CA . THR A 1 139 ? 4.673 6.517 13.335 1.00 95.44 139 THR A CA 1
ATOM 1059 C C . THR A 1 139 ? 5.312 5.460 14.236 1.00 95.44 139 THR A C 1
ATOM 1061 O O . THR A 1 139 ? 5.315 5.631 15.454 1.00 95.44 139 THR A O 1
ATOM 1064 N N . GLY A 1 140 ? 5.825 4.366 13.669 1.00 95.06 140 GLY A N 1
ATOM 1065 C CA . GLY A 1 140 ? 6.334 3.191 14.376 1.00 95.06 140 GLY A CA 1
ATOM 1066 C C . GLY A 1 140 ? 5.361 2.007 14.430 1.00 95.06 140 GLY A C 1
ATOM 1067 O O . GLY A 1 140 ? 5.668 1.013 15.090 1.00 95.06 140 GLY A O 1
ATOM 1068 N N . CYS A 1 141 ? 4.199 2.078 13.767 1.00 96.75 141 CYS A N 1
ATOM 1069 C CA . CYS A 1 141 ? 3.327 0.908 13.620 1.00 96.75 141 CYS A CA 1
ATOM 1070 C C . CYS A 1 141 ? 4.008 -0.153 12.748 1.00 96.75 141 CYS A C 1
ATOM 1072 O O . CYS A 1 141 ? 4.674 0.188 11.779 1.00 96.75 141 CYS A O 1
ATOM 1074 N N . SER A 1 142 ? 3.821 -1.434 13.068 1.00 97.56 142 SER A N 1
ATOM 1075 C CA . SER A 1 142 ? 4.193 -2.518 12.146 1.00 97.56 142 SER A CA 1
ATOM 1076 C C . SER A 1 142 ? 3.017 -2.783 11.217 1.00 97.56 142 SER A C 1
ATOM 1078 O O . SER A 1 142 ? 1.890 -2.905 11.697 1.00 97.56 142 SER A O 1
ATOM 1080 N N . VAL A 1 143 ? 3.267 -2.839 9.915 1.00 98.50 143 VAL A N 1
ATOM 1081 C CA . VAL A 1 143 ? 2.245 -2.926 8.873 1.00 98.50 143 VAL A CA 1
ATOM 1082 C C . VAL A 1 143 ? 2.465 -4.183 8.047 1.00 98.50 143 VAL A C 1
ATOM 1084 O O . VAL A 1 143 ? 3.530 -4.388 7.474 1.00 98.50 143 VAL A O 1
ATOM 1087 N N . MET A 1 144 ? 1.436 -5.013 7.970 1.00 98.44 144 MET A N 1
ATOM 1088 C CA . MET A 1 144 ? 1.341 -6.111 7.025 1.00 98.44 144 MET A CA 1
ATOM 1089 C C . MET A 1 144 ? 0.417 -5.666 5.893 1.00 98.44 144 MET A C 1
ATOM 1091 O O . MET A 1 144 ? -0.765 -5.432 6.127 1.00 98.44 144 MET A O 1
ATOM 1095 N N . ALA A 1 145 ? 0.965 -5.472 4.701 1.00 98.62 145 ALA A N 1
ATOM 1096 C CA . ALA A 1 145 ? 0.282 -4.863 3.569 1.00 98.62 145 ALA A CA 1
ATOM 1097 C C . ALA A 1 145 ? 0.055 -5.893 2.458 1.00 98.62 145 ALA A C 1
ATOM 1099 O O . ALA A 1 145 ? 0.985 -6.600 2.077 1.00 98.62 145 ALA A O 1
ATOM 1100 N N . PHE A 1 146 ? -1.164 -5.959 1.933 1.00 98.31 146 PHE A N 1
ATOM 1101 C CA . PHE A 1 146 ? -1.557 -6.864 0.856 1.00 98.31 146 PHE A CA 1
ATOM 1102 C C . PHE A 1 146 ? -1.894 -6.075 -0.405 1.00 98.31 146 PHE A C 1
ATOM 1104 O O . PHE A 1 146 ? -2.676 -5.126 -0.363 1.00 98.31 146 PHE A O 1
ATOM 1111 N N . GLU A 1 147 ? -1.312 -6.481 -1.529 1.00 96.06 147 GLU A N 1
ATOM 1112 C CA . GLU A 1 147 ? -1.633 -5.949 -2.851 1.00 96.06 147 GLU A CA 1
ATOM 1113 C C . GLU A 1 147 ? -1.823 -7.105 -3.826 1.00 96.06 147 GLU A C 1
ATOM 1115 O O . GLU A 1 147 ? -0.909 -7.896 -4.058 1.00 96.06 147 GLU A O 1
ATOM 1120 N N . ARG A 1 148 ? -3.018 -7.203 -4.408 1.00 93.62 148 ARG A N 1
ATOM 1121 C CA . ARG A 1 148 ? -3.384 -8.305 -5.301 1.00 93.62 148 ARG A CA 1
ATOM 1122 C C . ARG A 1 148 ? -2.952 -8.083 -6.743 1.00 93.62 148 ARG A C 1
ATOM 1124 O O . ARG A 1 148 ? -2.761 -9.061 -7.461 1.00 93.62 148 ARG A O 1
ATOM 1131 N N . HIS A 1 149 ? -2.805 -6.833 -7.177 1.00 92.62 149 HIS A N 1
ATOM 1132 C CA . HIS A 1 149 ? -2.431 -6.509 -8.543 1.00 92.62 149 HIS A CA 1
ATOM 1133 C C . HIS A 1 149 ? -0.905 -6.619 -8.722 1.00 92.62 149 HIS A C 1
ATOM 1135 O O . HIS A 1 149 ? -0.168 -5.788 -8.179 1.00 92.62 149 HIS A O 1
ATOM 1141 N N . PRO A 1 150 ? -0.392 -7.564 -9.539 1.00 94.00 150 PRO A N 1
ATOM 1142 C CA . PRO A 1 150 ? 1.042 -7.858 -9.613 1.00 94.00 150 PRO A CA 1
ATOM 1143 C C . PRO A 1 150 ? 1.917 -6.654 -9.970 1.00 94.00 150 PRO A C 1
ATOM 1145 O O . PRO A 1 150 ? 2.953 -6.440 -9.346 1.00 94.00 150 PRO A O 1
ATOM 1148 N N . LEU A 1 151 ? 1.480 -5.823 -10.924 1.00 94.56 151 LEU A N 1
ATOM 1149 C CA . LEU A 1 151 ? 2.204 -4.604 -11.299 1.00 94.56 151 LEU A CA 1
ATOM 1150 C C . LEU A 1 151 ? 2.276 -3.573 -10.163 1.00 94.56 151 LEU A C 1
ATOM 1152 O O . LEU A 1 151 ? 3.320 -2.967 -9.948 1.00 94.56 151 LEU A O 1
ATOM 1156 N N . VAL A 1 152 ? 1.174 -3.352 -9.442 1.00 94.25 152 VAL A N 1
ATOM 1157 C CA . VAL A 1 152 ? 1.119 -2.362 -8.358 1.00 94.25 152 VAL A CA 1
ATOM 1158 C C . VAL A 1 152 ? 1.987 -2.834 -7.202 1.00 94.25 152 VAL A C 1
ATOM 1160 O O . VAL A 1 152 ? 2.804 -2.066 -6.696 1.00 94.25 152 VAL A O 1
ATOM 1163 N N . HIS A 1 153 ? 1.877 -4.120 -6.860 1.00 97.06 153 HIS A N 1
ATOM 1164 C CA . HIS A 1 153 ? 2.755 -4.770 -5.901 1.00 97.06 153 HIS A CA 1
ATOM 1165 C C . HIS A 1 153 ? 4.224 -4.602 -6.303 1.00 97.06 153 HIS A C 1
ATOM 1167 O O . HIS A 1 153 ? 5.044 -4.231 -5.471 1.00 97.06 153 HIS A O 1
ATOM 1173 N N . PHE A 1 154 ? 4.564 -4.834 -7.574 1.00 97.69 154 PHE A N 1
ATOM 1174 C CA . PHE A 1 154 ? 5.922 -4.665 -8.087 1.00 97.69 154 PHE A CA 1
ATOM 1175 C C . PHE A 1 154 ? 6.436 -3.224 -7.931 1.00 97.69 154 PHE A C 1
ATOM 1177 O O . PHE A 1 154 ? 7.529 -3.024 -7.404 1.00 97.69 154 PHE A O 1
ATOM 1184 N N . LEU A 1 155 ? 5.641 -2.216 -8.308 1.00 97.50 155 LEU A N 1
ATOM 1185 C CA . LEU A 1 155 ? 6.012 -0.803 -8.148 1.00 97.50 155 LEU A CA 1
ATOM 1186 C C . LEU A 1 155 ? 6.195 -0.415 -6.671 1.00 97.50 155 LEU A C 1
ATOM 1188 O O . LEU A 1 155 ? 7.128 0.315 -6.334 1.00 97.50 155 LEU A O 1
ATOM 1192 N N . LEU A 1 156 ? 5.327 -0.909 -5.781 1.00 98.00 156 LEU A N 1
ATOM 1193 C CA . LEU A 1 156 ? 5.453 -0.688 -4.340 1.00 98.00 156 LEU A CA 1
ATOM 1194 C C . LEU A 1 156 ? 6.681 -1.403 -3.761 1.00 98.00 156 LEU A C 1
ATOM 1196 O O . LEU A 1 156 ? 7.407 -0.809 -2.965 1.00 98.00 156 LEU A O 1
ATOM 1200 N N . ALA A 1 157 ? 6.949 -2.637 -4.185 1.00 98.50 157 ALA A N 1
ATOM 1201 C CA . ALA A 1 157 ? 8.125 -3.396 -3.776 1.00 98.50 157 ALA A CA 1
ATOM 1202 C C . ALA A 1 157 ? 9.427 -2.696 -4.197 1.00 98.50 157 ALA A C 1
ATOM 1204 O O . ALA A 1 157 ? 10.341 -2.588 -3.379 1.00 98.50 157 ALA A O 1
ATOM 1205 N N . ASP A 1 158 ? 9.506 -2.154 -5.420 1.00 98.31 158 ASP A N 1
ATOM 1206 C CA . ASP A 1 158 ? 10.658 -1.350 -5.853 1.00 98.31 158 ASP A CA 1
ATOM 1207 C C . ASP A 1 158 ? 10.841 -0.095 -4.983 1.00 98.31 158 ASP A C 1
ATOM 1209 O O . ASP A 1 158 ? 11.952 0.194 -4.531 1.00 98.31 158 ASP A O 1
ATOM 1213 N N . GLY A 1 159 ? 9.749 0.618 -4.683 1.00 98.25 159 GLY A N 1
ATOM 1214 C CA . GLY A 1 159 ? 9.776 1.778 -3.790 1.00 98.25 159 GLY A CA 1
ATOM 1215 C C . GLY A 1 159 ? 10.254 1.438 -2.376 1.00 98.25 159 GLY A C 1
ATOM 1216 O O . GLY A 1 159 ? 11.093 2.149 -1.820 1.00 98.25 159 GLY A O 1
ATOM 1217 N N . LEU A 1 160 ? 9.769 0.332 -1.800 1.00 98.56 160 LEU A N 1
ATOM 1218 C CA . LEU A 1 160 ? 10.194 -0.151 -0.482 1.00 98.56 160 LEU A CA 1
ATOM 1219 C C . LEU A 1 160 ? 11.659 -0.592 -0.479 1.00 98.56 160 LEU A C 1
ATOM 1221 O O . LEU A 1 160 ? 12.382 -0.235 0.446 1.00 98.56 160 LEU A O 1
ATOM 1225 N N . ARG A 1 161 ? 12.123 -1.298 -1.516 1.00 98.12 161 ARG A N 1
ATOM 1226 C CA . ARG A 1 161 ? 13.532 -1.699 -1.667 1.00 98.12 161 ARG A CA 1
ATOM 1227 C C . ARG A 1 161 ? 14.455 -0.481 -1.644 1.00 98.12 161 ARG A C 1
ATOM 1229 O O . ARG A 1 161 ? 15.438 -0.466 -0.907 1.00 98.12 161 ARG A O 1
ATOM 1236 N N . ARG A 1 162 ? 14.130 0.565 -2.413 1.00 97.94 162 ARG A N 1
ATOM 1237 C CA . ARG A 1 162 ? 14.896 1.823 -2.396 1.00 97.94 162 ARG A CA 1
ATOM 1238 C C . ARG A 1 162 ? 14.845 2.516 -1.040 1.00 97.94 162 ARG A C 1
ATOM 1240 O O . ARG A 1 162 ? 15.863 3.016 -0.574 1.00 97.94 162 ARG A O 1
ATOM 1247 N N . ALA A 1 163 ? 13.686 2.509 -0.386 1.00 98.00 163 ALA A N 1
ATOM 1248 C CA . ALA A 1 163 ? 13.528 3.082 0.945 1.00 98.00 163 ALA A CA 1
ATOM 1249 C C . ALA A 1 163 ? 14.343 2.338 2.017 1.00 98.00 163 ALA A C 1
ATOM 1251 O O . ALA A 1 163 ? 14.897 2.979 2.907 1.00 98.00 163 ALA A O 1
ATOM 1252 N N . GLN A 1 164 ? 14.450 1.009 1.918 1.00 97.94 164 GLN A N 1
ATOM 1253 C CA . GLN A 1 164 ? 15.284 0.177 2.791 1.00 97.94 164 GLN A CA 1
ATOM 1254 C C . GLN A 1 164 ? 16.776 0.470 2.617 1.00 97.94 164 GLN A C 1
ATOM 1256 O O . GLN A 1 164 ? 17.510 0.474 3.596 1.00 97.94 164 GLN A O 1
ATOM 1261 N N . ALA A 1 165 ? 17.221 0.761 1.394 1.00 97.38 165 ALA A N 1
ATOM 1262 C CA . ALA A 1 165 ? 18.618 1.076 1.104 1.00 97.38 165 ALA A CA 1
ATOM 1263 C C . ALA A 1 165 ? 19.046 2.495 1.533 1.00 97.38 165 ALA A C 1
ATOM 1265 O O . ALA A 1 165 ? 20.222 2.838 1.422 1.00 97.38 165 ALA A O 1
ATOM 1266 N N . HIS A 1 166 ? 18.115 3.338 1.994 1.00 97.19 166 HIS A N 1
ATOM 1267 C CA . HIS A 1 166 ? 18.386 4.740 2.294 1.00 97.19 166 HIS A CA 1
ATOM 1268 C C . HIS A 1 166 ? 18.282 5.036 3.809 1.00 97.19 166 HIS A C 1
ATOM 1270 O O . HIS A 1 166 ? 17.221 4.807 4.400 1.00 97.19 166 HIS A O 1
ATOM 1276 N N . PRO A 1 167 ? 19.323 5.616 4.452 1.00 96.25 167 PRO A N 1
ATOM 1277 C CA . PRO A 1 167 ? 19.418 5.715 5.918 1.00 96.25 167 PRO A CA 1
ATOM 1278 C C . PRO A 1 167 ? 18.244 6.416 6.612 1.00 96.25 167 PRO A C 1
ATOM 1280 O O . PRO A 1 167 ? 17.866 6.065 7.726 1.00 96.25 167 PRO A O 1
ATOM 1283 N N . HIS A 1 168 ? 17.647 7.419 5.965 1.00 94.81 168 HIS A N 1
ATOM 1284 C CA . HIS A 1 168 ? 16.546 8.187 6.558 1.00 94.81 168 HIS A CA 1
ATOM 1285 C C . HIS A 1 168 ? 15.186 7.482 6.492 1.00 94.81 168 HIS A C 1
ATOM 1287 O O . HIS A 1 168 ? 14.255 7.883 7.187 1.00 94.81 168 HIS A O 1
ATOM 1293 N N . THR A 1 169 ? 15.056 6.457 5.655 1.00 97.38 169 THR A N 1
ATOM 1294 C CA . THR A 1 169 ? 13.785 5.774 5.379 1.00 97.38 169 THR A CA 1
ATOM 1295 C C . THR A 1 169 ? 13.813 4.295 5.744 1.00 97.38 169 THR A C 1
ATOM 1297 O O . THR A 1 169 ? 12.749 3.694 5.889 1.00 97.38 169 THR A O 1
ATOM 1300 N N . GLU A 1 170 ? 15.001 3.725 5.960 1.00 97.88 170 GLU A N 1
ATOM 1301 C CA . GLU A 1 170 ? 15.215 2.314 6.285 1.00 97.88 170 GLU A CA 1
ATOM 1302 C C . GLU A 1 170 ? 14.337 1.851 7.453 1.00 97.88 170 GLU A C 1
ATOM 1304 O O . GLU A 1 170 ? 13.577 0.890 7.324 1.00 97.88 170 GLU A O 1
ATOM 1309 N N . ALA A 1 171 ? 14.377 2.576 8.575 1.00 97.56 171 ALA A N 1
ATOM 1310 C CA . ALA A 1 171 ? 13.646 2.206 9.785 1.00 97.56 171 ALA A CA 1
ATOM 1311 C C . ALA A 1 171 ? 12.120 2.172 9.587 1.00 97.56 171 ALA A C 1
ATOM 1313 O O . ALA A 1 171 ? 11.434 1.389 10.242 1.00 97.56 171 ALA A O 1
ATOM 1314 N N . ILE A 1 172 ? 11.584 3.008 8.690 1.00 97.94 172 ILE A N 1
ATOM 1315 C CA . ILE A 1 172 ? 10.157 3.016 8.339 1.00 97.94 172 ILE A CA 1
ATOM 1316 C C . ILE A 1 172 ? 9.857 1.845 7.403 1.00 97.94 172 ILE A C 1
ATOM 1318 O O . ILE A 1 172 ? 8.906 1.100 7.631 1.00 97.94 172 ILE A O 1
ATOM 1322 N N . ALA A 1 173 ? 10.687 1.646 6.380 1.00 98.19 173 ALA A N 1
ATOM 1323 C CA . ALA A 1 173 ? 10.489 0.597 5.390 1.00 98.19 173 ALA A CA 1
ATOM 1324 C C . ALA A 1 173 ? 10.550 -0.811 6.010 1.00 98.19 173 ALA A C 1
ATOM 1326 O O . ALA A 1 173 ? 9.756 -1.674 5.646 1.00 98.19 173 ALA A O 1
ATOM 1327 N N . GLN A 1 174 ? 11.412 -1.035 7.009 1.00 98.06 174 GLN A N 1
ATOM 1328 C CA . GLN A 1 174 ? 11.485 -2.295 7.766 1.00 98.06 174 GLN A CA 1
ATOM 1329 C C . GLN A 1 174 ? 10.217 -2.608 8.579 1.00 98.06 174 GLN A C 1
ATOM 1331 O O . GLN A 1 174 ? 10.029 -3.741 9.021 1.00 98.06 174 GLN A O 1
ATOM 1336 N N . LYS A 1 175 ? 9.331 -1.629 8.799 1.00 98.19 175 LYS A N 1
ATOM 1337 C CA . LYS A 1 175 ? 8.040 -1.854 9.460 1.00 98.19 175 LYS A CA 1
ATOM 1338 C C . LYS A 1 175 ? 6.960 -2.362 8.513 1.00 98.19 175 LYS A C 1
ATOM 1340 O O . LYS A 1 175 ? 5.886 -2.695 9.005 1.00 98.19 175 LYS A O 1
ATOM 1345 N N . ILE A 1 176 ? 7.212 -2.415 7.206 1.00 98.62 176 ILE A N 1
ATOM 1346 C CA . ILE A 1 176 ? 6.229 -2.818 6.200 1.00 98.62 176 ILE A CA 1
ATOM 1347 C C . ILE A 1 176 ? 6.608 -4.193 5.645 1.00 98.62 176 ILE A C 1
ATOM 1349 O O . ILE A 1 176 ? 7.622 -4.340 4.968 1.00 98.62 176 ILE A O 1
ATOM 1353 N N . SER A 1 177 ? 5.763 -5.190 5.903 1.00 98.31 177 SER A N 1
ATOM 1354 C CA . SER A 1 177 ? 5.803 -6.491 5.231 1.00 98.31 177 SER A CA 1
ATOM 1355 C C . SER A 1 177 ? 4.791 -6.477 4.094 1.00 98.31 177 SER A C 1
ATOM 1357 O O . SER A 1 177 ? 3.590 -6.403 4.353 1.00 98.31 177 SER A O 1
ATOM 1359 N N . LEU A 1 178 ? 5.264 -6.505 2.848 1.00 98.62 178 LEU A N 1
ATOM 1360 C CA . LEU A 1 178 ? 4.415 -6.495 1.657 1.00 98.62 178 LEU A CA 1
ATOM 1361 C C . LEU A 1 178 ? 4.167 -7.923 1.156 1.00 98.62 178 LEU A C 1
ATOM 1363 O O . LEU A 1 178 ? 5.105 -8.701 1.000 1.00 98.62 178 LEU A O 1
ATOM 1367 N N . HIS A 1 179 ? 2.906 -8.240 0.877 1.00 98.31 179 HIS A N 1
ATOM 1368 C CA . HIS A 1 179 ? 2.460 -9.536 0.385 1.00 98.31 179 HIS A CA 1
ATOM 1369 C C . HIS A 1 179 ? 1.729 -9.374 -0.949 1.00 98.31 179 HIS A C 1
ATOM 1371 O O . HIS A 1 179 ? 0.777 -8.597 -1.061 1.00 98.31 179 HIS A O 1
ATOM 1377 N N . LEU A 1 180 ? 2.162 -10.141 -1.951 1.00 97.12 180 LEU A N 1
ATOM 1378 C CA . LEU A 1 180 ? 1.457 -10.263 -3.222 1.00 97.12 180 LEU A CA 1
ATOM 1379 C C . LEU A 1 180 ? 0.247 -11.180 -3.049 1.00 97.12 180 LEU A C 1
ATOM 1381 O O . LEU A 1 180 ? 0.391 -12.334 -2.647 1.00 97.12 180 LEU A O 1
ATOM 1385 N N . GLY A 1 181 ? -0.923 -10.683 -3.430 1.00 94.69 181 GLY A N 1
ATOM 1386 C CA . GLY A 1 181 ? -2.158 -11.451 -3.482 1.00 94.69 181 GLY A CA 1
ATOM 1387 C C . GLY A 1 181 ? -3.249 -10.918 -2.563 1.00 94.69 181 GLY A C 1
ATOM 1388 O O . GLY A 1 181 ? -3.110 -9.907 -1.877 1.00 94.69 181 GLY A O 1
ATOM 1389 N N . ASP A 1 182 ? -4.371 -11.626 -2.584 1.00 94.38 182 ASP A N 1
ATOM 1390 C CA . ASP A 1 182 ? -5.512 -11.352 -1.724 1.00 94.38 182 ASP A CA 1
ATOM 1391 C C . ASP A 1 182 ? -5.265 -11.904 -0.313 1.00 94.38 182 ASP A C 1
ATOM 1393 O O . ASP A 1 182 ? -4.920 -13.077 -0.151 1.00 94.38 182 ASP A O 1
ATOM 1397 N N . ALA A 1 183 ? -5.496 -11.088 0.718 1.00 95.81 183 ALA A N 1
ATOM 1398 C CA . ALA A 1 183 ? -5.330 -11.495 2.114 1.00 95.81 183 ALA A CA 1
ATOM 1399 C C . ALA A 1 183 ? -6.189 -12.716 2.503 1.00 95.81 183 ALA A C 1
ATOM 1401 O O . ALA A 1 183 ? -5.831 -13.450 3.424 1.00 95.81 183 ALA A O 1
ATOM 1402 N N . ARG A 1 184 ? -7.300 -12.977 1.797 1.00 96.00 184 ARG A N 1
ATOM 1403 C CA . ARG A 1 184 ? -8.149 -14.167 1.980 1.00 96.00 184 ARG A CA 1
ATOM 1404 C C . ARG A 1 184 ? -7.431 -15.472 1.651 1.00 96.00 184 ARG A C 1
ATOM 1406 O O . ARG A 1 184 ? -7.797 -16.505 2.207 1.00 96.00 184 ARG A O 1
ATOM 1413 N N . ALA A 1 185 ? -6.444 -15.418 0.758 1.00 95.44 185 ALA A N 1
ATOM 1414 C CA . ALA A 1 185 ? -5.639 -16.556 0.328 1.00 95.44 185 ALA A CA 1
ATOM 1415 C C . ALA A 1 185 ? -4.315 -16.683 1.101 1.00 95.44 185 ALA A C 1
ATOM 1417 O O . ALA A 1 185 ? -3.542 -17.598 0.826 1.00 95.44 185 ALA A O 1
ATOM 1418 N N . TYR A 1 186 ? -4.045 -15.784 2.052 1.00 95.56 186 TYR A N 1
ATOM 1419 C CA . TYR A 1 186 ? -2.849 -15.853 2.882 1.00 95.56 186 TYR A CA 1
ATOM 1420 C C . TYR A 1 186 ? -2.906 -17.067 3.819 1.00 95.56 186 TYR A C 1
ATOM 1422 O O . TYR A 1 186 ? -3.857 -17.231 4.584 1.00 95.56 186 TYR A O 1
ATOM 1430 N N . ASP A 1 187 ? -1.880 -17.911 3.748 1.00 91.38 187 ASP A N 1
ATOM 1431 C CA . ASP A 1 187 ? -1.755 -19.179 4.474 1.00 91.38 187 ASP A CA 1
ATOM 1432 C C . ASP A 1 187 ? -0.958 -19.061 5.784 1.00 91.38 187 ASP A C 1
ATOM 1434 O O . ASP A 1 187 ? -0.983 -19.970 6.618 1.00 91.38 187 ASP A O 1
ATOM 1438 N N . GLY A 1 188 ? -0.277 -17.934 5.994 1.00 90.81 188 GLY A N 1
ATOM 1439 C CA . GLY A 1 188 ? 0.422 -17.633 7.235 1.00 90.81 188 GLY A CA 1
ATOM 1440 C C . GLY A 1 188 ? -0.497 -17.147 8.361 1.00 90.81 188 GLY A C 1
ATOM 1441 O O . GLY A 1 188 ? -1.717 -17.025 8.237 1.00 90.81 188 GLY A O 1
ATOM 1442 N N . LEU A 1 189 ? 0.117 -16.822 9.501 1.00 90.00 189 LEU A N 1
ATOM 1443 C CA . LEU A 1 189 ? -0.600 -16.310 10.669 1.00 90.00 189 LEU A CA 1
ATOM 1444 C C . LEU A 1 189 ? -0.720 -14.789 10.604 1.00 90.00 189 LEU A C 1
ATOM 1446 O O . LEU A 1 189 ? 0.255 -14.086 10.323 1.00 90.00 189 LEU A O 1
ATOM 1450 N N . PHE A 1 190 ? -1.907 -14.281 10.927 1.00 92.56 190 PHE A N 1
ATOM 1451 C CA . PHE A 1 190 ? -2.079 -12.857 11.180 1.00 92.56 190 PHE A CA 1
ATOM 1452 C C . PHE A 1 190 ? -1.554 -12.505 12.578 1.00 92.56 190 PHE A C 1
ATOM 1454 O O . PHE A 1 190 ? -1.707 -13.298 13.516 1.00 92.56 190 PHE A O 1
ATOM 1461 N N . PRO A 1 191 ? -0.961 -11.314 12.756 1.00 87.38 191 PRO A N 1
ATOM 1462 C CA . PRO A 1 191 ? -0.491 -10.880 14.061 1.00 87.38 191 PRO A CA 1
ATOM 1463 C C . PRO A 1 191 ? -1.605 -10.874 15.123 1.00 87.38 191 PRO A C 1
ATOM 1465 O O . PRO A 1 191 ? -2.778 -10.657 14.817 1.00 87.38 191 PRO A O 1
ATOM 1468 N N . GLY A 1 192 ? -1.239 -11.133 16.380 1.00 81.12 192 GLY A N 1
ATOM 1469 C CA . GLY A 1 192 ? -2.175 -11.122 17.511 1.00 81.12 192 GLY A CA 1
ATOM 1470 C C . GLY A 1 192 ? -3.061 -12.362 17.655 1.00 81.12 192 GLY A C 1
ATOM 1471 O O . GLY A 1 192 ? -3.951 -12.380 18.504 1.00 81.12 192 GLY A O 1
ATOM 1472 N N . GLN A 1 193 ? -2.850 -13.418 16.866 1.00 77.44 193 GLN A N 1
ATOM 1473 C CA . GLN A 1 193 ? -3.622 -14.652 17.008 1.00 77.44 193 GLN A CA 1
ATOM 1474 C C . GLN A 1 193 ? -3.443 -15.266 18.408 1.00 77.44 193 GLN A C 1
ATOM 1476 O O . GLN A 1 193 ? -2.333 -15.573 18.830 1.00 77.44 193 GLN A O 1
ATOM 1481 N N . GLY A 1 194 ? -4.556 -15.435 19.131 1.00 79.12 194 GLY A N 1
ATOM 1482 C CA . GLY A 1 194 ? -4.577 -15.994 20.489 1.00 79.12 194 GLY A CA 1
ATOM 1483 C C . GLY A 1 194 ? -4.330 -14.993 21.624 1.00 79.12 194 GLY A C 1
ATOM 1484 O O . GLY A 1 194 ? -4.467 -15.376 22.781 1.00 79.12 194 GLY A O 1
ATOM 1485 N N . ASP A 1 195 ? -4.034 -13.725 21.322 1.00 85.56 195 ASP A N 1
ATOM 1486 C CA . ASP A 1 195 ? -3.755 -12.689 22.323 1.00 85.56 195 ASP A CA 1
ATOM 1487 C C . ASP A 1 195 ? -4.564 -11.408 22.030 1.00 85.56 195 ASP A C 1
ATOM 1489 O O . ASP A 1 195 ? -4.170 -10.610 21.171 1.00 85.56 195 ASP A O 1
ATOM 1493 N N . PRO A 1 196 ? -5.699 -11.188 22.727 1.00 83.19 196 PRO A N 1
ATOM 1494 C CA . PRO A 1 196 ? -6.548 -10.012 22.540 1.00 83.19 196 PRO A CA 1
ATOM 1495 C C . PRO A 1 196 ? -5.840 -8.665 22.714 1.00 83.19 196 PRO A C 1
ATOM 1497 O O . PRO A 1 196 ? -6.265 -7.683 22.103 1.00 83.19 196 PRO A O 1
ATOM 1500 N N . GLU A 1 197 ? -4.765 -8.594 23.505 1.00 84.19 197 GLU A N 1
ATOM 1501 C CA . GLU A 1 197 ? -4.001 -7.353 23.699 1.00 84.19 197 GLU A CA 1
ATOM 1502 C C . GLU A 1 197 ? -3.161 -6.991 22.468 1.00 84.19 197 GLU A C 1
ATOM 1504 O O . GLU A 1 197 ? -2.799 -5.829 22.273 1.00 84.19 197 GLU A O 1
ATOM 1509 N N . LYS A 1 198 ? -2.899 -7.975 21.602 1.00 87.19 198 LYS A N 1
ATOM 1510 C CA . LYS A 1 198 ? -2.127 -7.834 20.361 1.00 87.19 198 LYS A CA 1
ATOM 1511 C C . LYS A 1 198 ? -2.993 -7.844 19.107 1.00 87.19 198 LYS A C 1
ATOM 1513 O O . LYS A 1 198 ? -2.458 -7.859 18.003 1.00 87.19 198 LYS A O 1
ATOM 1518 N N . TYR A 1 199 ? -4.318 -7.843 19.247 1.00 93.81 199 TYR A N 1
ATOM 1519 C CA . TYR A 1 199 ? -5.215 -7.849 18.096 1.00 93.81 199 TYR A CA 1
ATOM 1520 C C . TYR A 1 199 ? -4.951 -6.654 17.162 1.00 93.81 199 TYR A C 1
ATOM 1522 O O . TYR A 1 199 ? -4.847 -5.512 17.626 1.00 93.81 199 TYR A O 1
ATOM 1530 N N . PRO A 1 200 ? -4.875 -6.892 15.842 1.00 96.38 200 PRO A N 1
ATOM 1531 C CA . PRO A 1 200 ? -4.489 -5.871 14.888 1.00 96.38 200 PRO A CA 1
ATOM 1532 C C . PRO A 1 200 ? -5.647 -4.926 14.560 1.00 96.38 200 PRO A C 1
ATOM 1534 O O . PRO A 1 200 ? -6.822 -5.142 14.884 1.00 96.38 200 PRO A O 1
ATOM 1537 N N . VAL A 1 201 ? -5.277 -3.851 13.884 1.00 97.69 201 VAL A N 1
ATOM 1538 C CA . VAL A 1 201 ? -6.164 -2.905 13.221 1.00 97.69 201 VAL A CA 1
ATOM 1539 C C . VAL A 1 201 ? -6.206 -3.270 11.743 1.00 97.69 201 VAL A C 1
ATOM 1541 O O . VAL A 1 201 ? -5.169 -3.266 11.087 1.00 97.69 201 VAL A O 1
ATOM 1544 N N . TRP A 1 202 ? -7.392 -3.550 11.212 1.00 98.19 202 TRP A N 1
ATOM 1545 C CA . TRP A 1 202 ? -7.578 -3.847 9.791 1.00 98.19 202 TRP A CA 1
ATOM 1546 C C . TRP A 1 202 ? -7.935 -2.558 9.046 1.00 98.19 202 TRP A C 1
ATOM 1548 O O . TRP A 1 202 ? -8.842 -1.841 9.472 1.00 98.19 202 TRP A O 1
ATOM 1558 N N . VAL A 1 203 ? -7.230 -2.248 7.962 1.00 98.19 203 VAL A N 1
ATOM 1559 C CA . VAL A 1 203 ? -7.411 -1.045 7.137 1.00 98.19 203 VAL A CA 1
ATOM 1560 C C . VAL A 1 203 ? -7.744 -1.461 5.712 1.00 98.19 203 VAL A C 1
ATOM 1562 O O . VAL A 1 203 ? -7.198 -2.434 5.197 1.00 98.19 203 VAL A O 1
ATOM 1565 N N . MET A 1 204 ? -8.661 -0.724 5.094 1.00 95.75 204 MET A N 1
ATOM 1566 C CA . MET A 1 204 ? -9.097 -0.943 3.726 1.00 95.75 204 MET A CA 1
ATOM 1567 C C . MET A 1 204 ? -9.439 0.401 3.065 1.00 95.75 204 MET A C 1
ATOM 1569 O O . MET A 1 204 ? -10.139 1.230 3.647 1.00 95.75 204 MET A O 1
ATOM 1573 N N . ASP A 1 205 ? -8.970 0.607 1.844 1.00 92.00 205 ASP A N 1
ATOM 1574 C CA . ASP A 1 205 ? -9.242 1.737 0.951 1.00 92.00 205 ASP A CA 1
ATOM 1575 C C . ASP A 1 205 ? -9.539 1.173 -0.447 1.00 92.00 205 ASP A C 1
ATOM 1577 O O . ASP A 1 205 ? -8.719 1.305 -1.356 1.00 92.00 205 ASP A O 1
ATOM 1581 N N . PRO A 1 206 ? -10.672 0.464 -0.617 1.00 84.62 206 PRO A N 1
ATOM 1582 C CA . PRO A 1 206 ? -11.000 -0.113 -1.911 1.00 84.62 206 PRO A CA 1
ATOM 1583 C C . PRO A 1 206 ? -11.227 1.007 -2.924 1.00 84.62 206 PRO A C 1
ATOM 1585 O O . PRO A 1 206 ? -11.835 2.038 -2.603 1.00 84.62 206 PRO A O 1
ATOM 1588 N N . MET A 1 207 ? -10.812 0.786 -4.166 1.00 76.38 207 MET A N 1
ATOM 1589 C CA . MET A 1 207 ? -11.121 1.687 -5.265 1.00 76.38 207 MET A CA 1
ATOM 1590 C C . MET A 1 207 ? -12.637 1.750 -5.459 1.00 76.38 207 MET A C 1
ATOM 1592 O O . MET A 1 207 ? -13.271 0.831 -5.975 1.00 76.38 207 MET A O 1
ATOM 1596 N N . PHE A 1 208 ? -13.237 2.858 -5.027 1.00 62.09 208 PHE A N 1
ATOM 1597 C CA . PHE A 1 208 ? -14.670 3.077 -5.159 1.00 62.09 208 PHE A CA 1
ATOM 1598 C C . PHE A 1 208 ? -15.017 3.541 -6.587 1.00 62.09 208 PHE A C 1
ATOM 1600 O O . PHE A 1 208 ? -14.347 4.443 -7.097 1.00 62.09 208 PHE A O 1
ATOM 1607 N N . PRO A 1 209 ? -16.082 3.009 -7.219 1.00 53.38 209 PRO A N 1
ATOM 1608 C CA . PRO A 1 209 ? -16.520 3.455 -8.538 1.00 53.38 209 PRO A CA 1
ATOM 1609 C C . PRO A 1 209 ? -16.866 4.948 -8.530 1.00 53.38 209 PRO A C 1
ATOM 1611 O O . PRO A 1 209 ? -17.776 5.392 -7.820 1.00 53.38 209 PRO A O 1
ATOM 1614 N N . GLU A 1 210 ? -16.179 5.750 -9.340 1.00 55.09 210 GLU A N 1
ATOM 1615 C CA . GLU A 1 210 ? -16.545 7.153 -9.502 1.00 55.09 210 GLU A CA 1
ATOM 1616 C C . GLU A 1 210 ? -17.858 7.262 -10.286 1.00 55.09 210 GLU A C 1
ATOM 1618 O O . GLU A 1 210 ? -17.927 6.985 -11.481 1.00 55.09 210 GLU A O 1
ATOM 1623 N N . ARG A 1 211 ? -18.933 7.694 -9.618 1.00 42.69 211 ARG A N 1
ATOM 1624 C CA . ARG A 1 211 ? -20.221 7.973 -10.278 1.00 42.69 211 ARG A CA 1
ATOM 1625 C C . ARG A 1 211 ? -20.286 9.359 -10.935 1.00 42.69 211 ARG A C 1
ATOM 1627 O O . ARG A 1 211 ? -21.301 9.673 -11.551 1.00 42.69 211 ARG A O 1
ATOM 1634 N N . SER A 1 212 ? -19.258 10.207 -10.820 1.00 40.22 212 SER A N 1
ATOM 1635 C CA . SER A 1 212 ? -19.284 11.570 -11.371 1.00 40.22 212 SER A CA 1
ATOM 1636 C C . SER A 1 212 ? -18.135 11.849 -12.341 1.00 40.22 212 SER A C 1
ATOM 1638 O O . SER A 1 212 ? -16.969 11.599 -12.058 1.00 40.22 212 SER A O 1
ATOM 1640 N N . LYS A 1 213 ? -18.486 12.425 -13.499 1.00 39.19 213 LYS A N 1
ATOM 1641 C CA . LYS A 1 213 ? -17.579 12.894 -14.560 1.00 39.19 213 LYS A CA 1
ATOM 1642 C C . LYS A 1 213 ? -16.770 14.126 -14.121 1.00 39.19 213 LYS A C 1
ATOM 1644 O O . LYS A 1 213 ? -16.892 15.190 -14.724 1.00 39.19 213 LYS A O 1
ATOM 1649 N N . SER A 1 214 ? -15.992 14.044 -13.043 1.00 41.66 214 SER A N 1
ATOM 1650 C CA . SER A 1 214 ? -15.136 15.162 -12.635 1.00 41.66 214 SER A CA 1
ATOM 1651 C C . SER A 1 214 ? -13.753 15.023 -13.280 1.00 41.66 214 SER A C 1
ATOM 1653 O O . SER A 1 214 ? -13.028 14.067 -13.037 1.00 41.66 214 SER A O 1
ATOM 1655 N N . ALA A 1 215 ? -13.362 15.998 -14.102 1.00 39.62 215 ALA A N 1
ATOM 1656 C CA . ALA A 1 215 ? -12.073 16.044 -14.803 1.00 39.62 215 ALA A CA 1
ATOM 1657 C C . ALA A 1 215 ? -10.849 16.286 -13.880 1.00 39.62 215 ALA A C 1
ATOM 1659 O O . ALA A 1 215 ? -9.745 16.528 -14.360 1.00 39.62 215 ALA A O 1
ATOM 1660 N N . LEU A 1 216 ? -11.036 16.254 -12.554 1.00 39.88 216 LEU A N 1
ATOM 1661 C CA . LEU A 1 216 ? -10.079 16.700 -11.529 1.00 39.88 216 LEU A CA 1
ATOM 1662 C C . LEU A 1 216 ? -9.535 15.561 -10.656 1.00 39.88 216 LEU A C 1
ATOM 1664 O O . LEU A 1 216 ? -9.004 15.784 -9.563 1.00 39.88 216 LEU A O 1
ATOM 1668 N N . VAL A 1 217 ? -9.654 14.333 -11.143 1.00 53.91 217 VAL A N 1
ATOM 1669 C CA . VAL A 1 217 ? -9.044 13.158 -10.531 1.00 53.91 217 VAL A CA 1
ATOM 1670 C C . VAL A 1 217 ? -7.536 13.232 -10.750 1.00 53.91 217 VAL A C 1
ATOM 1672 O O . VAL A 1 217 ? -7.062 13.474 -11.863 1.00 53.91 217 VAL A O 1
ATOM 1675 N N . LYS A 1 218 ? -6.763 13.089 -9.666 1.00 60.22 218 LYS A N 1
ATOM 1676 C CA . LYS A 1 218 ? -5.293 13.131 -9.720 1.00 60.22 218 LYS A CA 1
ATOM 1677 C C . LYS A 1 218 ? -4.804 12.093 -10.738 1.00 60.22 218 LYS A C 1
ATOM 1679 O O . LYS A 1 218 ? -5.283 10.969 -10.717 1.00 60.22 218 LYS A O 1
ATOM 1684 N N . LYS A 1 219 ? -3.855 12.469 -11.598 1.00 61.03 219 LYS A N 1
ATOM 1685 C CA . LYS A 1 219 ? -3.341 11.665 -12.729 1.00 61.03 219 LYS A CA 1
ATOM 1686 C C . LYS A 1 219 ? -3.091 10.192 -12.376 1.00 61.03 219 LYS A C 1
ATOM 1688 O O . LYS A 1 219 ? -3.600 9.320 -13.070 1.00 61.03 219 LYS A O 1
ATOM 1693 N N . ASP A 1 220 ? -2.426 9.937 -11.247 1.00 62.69 220 ASP A N 1
ATOM 1694 C CA . ASP A 1 220 ? -2.156 8.590 -10.726 1.00 62.69 220 ASP A CA 1
ATOM 1695 C C . ASP A 1 220 ? -3.427 7.728 -10.663 1.00 62.69 220 ASP A C 1
ATOM 1697 O O . ASP A 1 220 ? -3.431 6.596 -11.125 1.00 62.69 220 ASP A O 1
ATOM 1701 N N . MET A 1 221 ? -4.539 8.285 -10.175 1.00 64.50 221 MET A N 1
ATOM 1702 C CA . MET A 1 221 ? -5.809 7.566 -10.037 1.00 64.50 221 MET A CA 1
ATOM 1703 C C . MET A 1 221 ? -6.423 7.191 -11.391 1.00 64.50 221 MET A C 1
ATOM 1705 O O . MET A 1 221 ? -7.104 6.178 -11.484 1.00 64.50 221 MET A O 1
ATOM 1709 N N . ARG A 1 222 ? -6.159 7.955 -12.461 1.00 67.44 222 ARG A N 1
ATOM 1710 C CA . ARG A 1 222 ? -6.635 7.606 -13.810 1.00 67.44 222 ARG A CA 1
ATOM 1711 C C . ARG A 1 222 ? -5.860 6.433 -14.404 1.00 67.44 222 ARG A C 1
ATOM 1713 O O . ARG A 1 222 ? -6.474 5.572 -15.025 1.00 67.44 222 ARG A O 1
ATOM 1720 N N . ILE A 1 223 ? -4.542 6.395 -14.194 1.00 70.19 223 ILE A N 1
ATOM 1721 C CA . ILE A 1 223 ? -3.693 5.255 -14.579 1.00 70.19 223 ILE A CA 1
ATOM 1722 C C . ILE A 1 223 ? -4.148 4.003 -13.819 1.00 70.19 223 ILE A C 1
ATOM 1724 O O . ILE A 1 223 ? -4.377 2.962 -14.426 1.00 70.19 223 ILE A O 1
ATOM 1728 N N . PHE A 1 224 ? -4.373 4.135 -12.509 1.00 70.56 224 PHE A N 1
ATOM 1729 C CA . PHE A 1 224 ? -4.886 3.058 -11.662 1.00 70.56 224 PHE A CA 1
ATOM 1730 C C . PHE A 1 224 ? -6.237 2.521 -12.128 1.00 70.56 224 PHE A C 1
ATOM 1732 O O . PHE A 1 224 ? -6.369 1.317 -12.318 1.00 70.56 224 PHE A O 1
ATOM 1739 N N . HIS A 1 225 ? -7.218 3.390 -12.380 1.00 70.38 225 HIS A N 1
ATOM 1740 C CA . HIS A 1 225 ? -8.521 2.947 -12.878 1.00 70.38 225 HIS A CA 1
ATOM 1741 C C . HIS A 1 225 ? -8.431 2.234 -14.230 1.00 70.38 225 HIS A C 1
ATOM 1743 O O . HIS A 1 225 ? -9.202 1.311 -14.476 1.00 70.38 225 HIS A O 1
ATOM 1749 N N . HIS A 1 226 ? -7.502 2.644 -15.097 1.00 68.62 226 HIS A N 1
ATOM 1750 C CA . HIS A 1 226 ? -7.336 2.029 -16.410 1.00 68.62 226 HIS A CA 1
ATOM 1751 C C . HIS A 1 226 ? -6.678 0.643 -16.347 1.00 68.62 226 HIS A C 1
ATOM 1753 O O . HIS A 1 226 ? -6.995 -0.211 -17.167 1.00 68.62 226 HIS A O 1
ATOM 1759 N N . LEU A 1 227 ? -5.774 0.417 -15.388 1.00 72.56 227 LEU A N 1
ATOM 1760 C CA . LEU A 1 227 ? -5.008 -0.829 -15.282 1.00 72.56 227 LEU A CA 1
ATOM 1761 C C . LEU A 1 227 ? -5.615 -1.831 -14.300 1.00 72.56 227 LEU A C 1
ATOM 1763 O O . LEU A 1 227 ? -5.675 -3.017 -14.593 1.00 72.56 227 LEU A O 1
ATOM 1767 N N . VAL A 1 228 ? -6.067 -1.354 -13.142 1.00 72.62 228 VAL A N 1
ATOM 1768 C CA . VAL A 1 228 ? -6.478 -2.203 -12.016 1.00 72.62 228 VAL A CA 1
ATOM 1769 C C . VAL A 1 228 ? -7.990 -2.456 -12.019 1.00 72.62 228 VAL A C 1
ATOM 1771 O O . VAL A 1 228 ? -8.434 -3.509 -11.577 1.00 72.62 228 VAL A O 1
ATOM 1774 N N . GLY A 1 229 ? -8.795 -1.538 -12.563 1.00 71.81 229 GLY A N 1
ATOM 1775 C CA . GLY A 1 229 ? -10.253 -1.680 -12.612 1.00 71.81 229 GLY A CA 1
ATOM 1776 C C . GLY A 1 229 ? -10.955 -1.266 -11.311 1.00 71.81 229 GLY A C 1
ATOM 1777 O O . GLY A 1 229 ? -10.585 -0.264 -10.698 1.00 71.81 229 GLY A O 1
ATOM 1778 N N . GLN A 1 230 ? -12.022 -1.978 -10.939 1.00 72.19 230 GLN A N 1
ATOM 1779 C CA . GLN A 1 230 ? -12.827 -1.729 -9.733 1.00 72.19 230 GLN A CA 1
ATOM 1780 C C . GLN A 1 230 ? -12.700 -2.896 -8.752 1.00 72.19 230 GLN A C 1
ATOM 1782 O O . GLN A 1 230 ? -12.534 -4.043 -9.163 1.00 72.19 230 GLN A O 1
ATOM 1787 N N . ASP A 1 231 ? -12.811 -2.604 -7.455 1.00 76.94 231 ASP A N 1
ATOM 1788 C CA . ASP A 1 231 ? -12.850 -3.632 -6.414 1.00 76.94 231 ASP A CA 1
ATOM 1789 C C . ASP A 1 231 ? -14.295 -4.093 -6.175 1.00 76.94 231 ASP A C 1
ATOM 1791 O O . A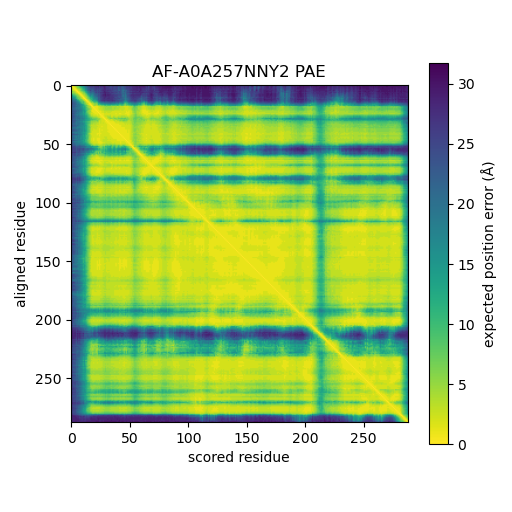SP A 1 231 ? -14.919 -3.751 -5.167 1.00 76.94 231 ASP A O 1
ATOM 1795 N N . ASP A 1 232 ? -14.841 -4.855 -7.124 1.00 80.38 232 ASP A N 1
ATOM 1796 C CA . ASP A 1 232 ? -16.232 -5.337 -7.079 1.00 80.38 232 ASP A CA 1
ATOM 1797 C C . ASP A 1 232 ? -16.507 -6.252 -5.869 1.00 80.38 232 ASP A C 1
ATOM 1799 O O . ASP A 1 232 ? -17.632 -6.345 -5.381 1.00 80.38 232 ASP A O 1
ATOM 1803 N N . ASP A 1 233 ? -15.463 -6.884 -5.337 1.00 88.44 233 ASP A N 1
ATOM 1804 C CA . ASP A 1 233 ? -15.485 -7.789 -4.190 1.00 88.44 233 ASP A CA 1
ATOM 1805 C C . ASP A 1 233 ? -15.105 -7.111 -2.860 1.00 88.44 233 ASP A C 1
ATOM 1807 O O . ASP A 1 233 ? -14.859 -7.784 -1.855 1.00 88.44 233 ASP A O 1
ATOM 1811 N N . ALA A 1 234 ? -15.070 -5.774 -2.817 1.00 90.88 234 ALA A N 1
ATOM 1812 C CA . ALA A 1 234 ? -14.719 -5.024 -1.613 1.00 90.88 234 ALA A CA 1
ATOM 1813 C C . ALA A 1 234 ? -15.629 -5.356 -0.413 1.00 90.88 234 ALA A C 1
ATOM 1815 O O . ALA A 1 234 ? -15.159 -5.462 0.722 1.00 90.88 234 ALA A O 1
ATOM 1816 N N . GLU A 1 235 ? -16.931 -5.541 -0.643 1.00 93.25 235 GLU A N 1
ATOM 1817 C CA . GLU A 1 235 ? -17.869 -5.907 0.427 1.00 93.25 235 GLU A CA 1
ATOM 1818 C C . GLU A 1 235 ? -17.570 -7.306 0.988 1.00 93.25 235 GLU A C 1
ATOM 1820 O O . GLU A 1 235 ? -17.574 -7.500 2.206 1.00 93.25 235 GLU A O 1
ATOM 1825 N N . GLU A 1 236 ? -17.226 -8.265 0.123 1.00 94.38 236 GLU A N 1
ATOM 1826 C CA . GLU A 1 236 ? -16.854 -9.627 0.519 1.00 94.38 236 GLU A CA 1
ATOM 1827 C C . GLU A 1 236 ? -15.535 -9.655 1.296 1.00 94.38 236 GLU A C 1
ATOM 1829 O O . GLU A 1 236 ? -15.427 -10.337 2.319 1.00 94.38 236 GLU A O 1
ATOM 1834 N N . LEU A 1 237 ? -14.535 -8.893 0.840 1.00 95.31 237 LEU A N 1
ATOM 1835 C CA . LEU A 1 237 ? -13.256 -8.745 1.531 1.00 95.31 237 LEU A CA 1
ATOM 1836 C C . LEU A 1 237 ? -13.455 -8.145 2.927 1.00 95.31 237 LEU A C 1
ATOM 1838 O O . LEU A 1 237 ? -12.896 -8.646 3.906 1.00 95.31 237 LEU A O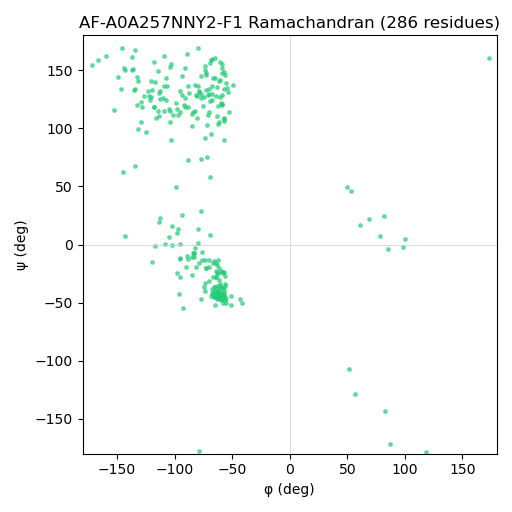 1
ATOM 1842 N N . PHE A 1 238 ? -14.297 -7.116 3.044 1.00 96.50 238 PHE A N 1
ATOM 1843 C CA . PHE A 1 238 ? -14.629 -6.523 4.333 1.00 96.50 238 PHE A CA 1
ATOM 1844 C C . PHE A 1 238 ? -15.372 -7.506 5.246 1.00 96.50 238 PHE A C 1
ATOM 1846 O O . PHE A 1 238 ? -15.008 -7.649 6.417 1.00 96.50 238 PHE A O 1
ATOM 1853 N N . ALA A 1 239 ? -16.369 -8.225 4.725 1.00 95.81 239 ALA A N 1
ATOM 1854 C CA . ALA A 1 239 ? -17.103 -9.238 5.479 1.00 95.81 239 ALA A CA 1
ATOM 1855 C C . ALA A 1 239 ? -16.170 -10.344 5.999 1.00 95.81 239 ALA A C 1
ATOM 1857 O O . ALA A 1 239 ? -16.229 -10.697 7.177 1.00 95.81 239 ALA A O 1
ATOM 1858 N N . TRP A 1 240 ? -15.249 -10.829 5.162 1.00 96.38 240 TRP A N 1
ATOM 1859 C CA . TRP A 1 240 ? -14.208 -11.773 5.570 1.00 96.38 240 TRP A CA 1
ATOM 1860 C C . TRP A 1 240 ? -13.286 -11.187 6.644 1.00 96.38 240 TRP A C 1
ATOM 1862 O O . TRP A 1 240 ? -12.989 -11.855 7.635 1.00 96.38 240 TRP A O 1
ATOM 1872 N N . ALA A 1 241 ? -12.854 -9.932 6.500 1.00 96.38 241 ALA A N 1
ATOM 1873 C CA . ALA A 1 241 ? -11.983 -9.294 7.481 1.00 96.38 241 ALA A CA 1
ATOM 1874 C C . ALA A 1 241 ? -12.676 -9.210 8.848 1.00 96.38 241 ALA A C 1
ATOM 1876 O O . ALA A 1 241 ? -12.049 -9.455 9.881 1.00 96.38 241 ALA A O 1
ATOM 1877 N N . ARG A 1 242 ? -13.989 -8.938 8.868 1.00 95.25 242 ARG A N 1
ATOM 1878 C CA . ARG A 1 242 ? -14.815 -8.887 10.086 1.00 95.25 242 ARG A CA 1
ATOM 1879 C C . ARG A 1 242 ? -14.918 -10.224 10.824 1.00 95.25 242 ARG A C 1
ATOM 1881 O O . ARG A 1 242 ? -15.239 -10.204 12.012 1.00 95.25 242 ARG A O 1
ATOM 1888 N N . THR A 1 243 ? -14.608 -11.356 10.185 1.00 93.88 243 THR A N 1
ATOM 1889 C CA . THR A 1 243 ? -14.543 -12.665 10.862 1.00 93.88 243 THR A CA 1
ATOM 1890 C C . THR A 1 243 ? -13.209 -12.917 11.567 1.00 93.88 243 THR A C 1
ATOM 1892 O O . THR A 1 243 ? -13.059 -13.940 12.235 1.00 93.88 243 THR A O 1
ATOM 1895 N N . ARG A 1 244 ? -12.213 -12.044 11.389 1.00 94.31 244 ARG A N 1
ATOM 1896 C CA . ARG A 1 244 ? -10.873 -12.195 11.969 1.00 94.31 244 ARG A CA 1
ATOM 1897 C C . ARG A 1 244 ? -10.797 -11.553 13.352 1.00 94.31 244 ARG A C 1
ATOM 1899 O O . ARG A 1 244 ? -11.654 -10.763 13.737 1.00 94.31 244 ARG A O 1
ATOM 1906 N N . SER A 1 245 ? -9.765 -11.887 14.121 1.00 93.62 245 SER A N 1
ATOM 1907 C CA . SER A 1 245 ? -9.472 -11.176 15.368 1.00 93.62 245 SER A CA 1
ATOM 1908 C C . SER A 1 245 ? -8.960 -9.769 15.061 1.00 93.62 245 SER A C 1
ATOM 1910 O O . SER A 1 245 ? -8.100 -9.585 14.203 1.00 93.62 245 SER A O 1
ATOM 1912 N N . GLY A 1 246 ? -9.479 -8.762 15.757 1.00 95.12 246 GLY A N 1
ATOM 1913 C CA . GLY A 1 246 ? -9.090 -7.372 15.544 1.00 95.12 246 GLY A CA 1
ATOM 1914 C C . GLY A 1 246 ? -9.674 -6.454 16.607 1.00 95.12 246 GLY A C 1
ATOM 1915 O O . GLY A 1 246 ? -10.702 -6.763 17.209 1.00 95.12 246 GLY A O 1
ATOM 1916 N N . VAL A 1 247 ? -9.020 -5.317 16.843 1.00 94.88 247 VAL A N 1
ATOM 1917 C CA . VAL A 1 247 ? -9.546 -4.264 17.732 1.00 94.88 247 VAL A CA 1
ATOM 1918 C C . VAL A 1 247 ? -10.400 -3.245 16.984 1.00 94.88 247 VAL A C 1
ATOM 1920 O O . VAL A 1 247 ? -11.167 -2.514 17.611 1.00 94.88 247 VAL A O 1
ATOM 1923 N N . ARG A 1 248 ? -10.253 -3.170 15.655 1.00 96.00 248 ARG A N 1
ATOM 1924 C CA . ARG A 1 248 ? -11.054 -2.331 14.758 1.00 96.00 248 ARG A CA 1
ATOM 1925 C C . ARG A 1 248 ? -10.848 -2.717 13.292 1.00 96.00 248 ARG A C 1
ATOM 1927 O O . ARG A 1 248 ? -9.796 -3.245 12.931 1.00 96.00 248 ARG A O 1
ATOM 1934 N N . TRP A 1 249 ? -11.823 -2.348 12.470 1.00 97.94 249 TRP A N 1
ATOM 1935 C CA . TRP A 1 249 ? -11.781 -2.421 11.012 1.00 97.94 249 TRP A CA 1
ATOM 1936 C C . TRP A 1 249 ? -12.116 -1.046 10.466 1.00 97.94 249 TRP A C 1
ATOM 1938 O O . TRP A 1 249 ? -13.102 -0.447 10.889 1.00 97.94 249 TRP A O 1
ATOM 1948 N N . ILE A 1 250 ? -11.281 -0.523 9.584 1.00 98.00 250 ILE A N 1
ATOM 1949 C CA . ILE A 1 250 ? -11.359 0.845 9.089 1.00 98.00 250 ILE A CA 1
ATOM 1950 C C . ILE A 1 250 ? -11.529 0.780 7.589 1.00 98.00 250 ILE A C 1
ATOM 1952 O O . ILE A 1 250 ? -10.718 0.164 6.905 1.00 98.00 250 ILE A O 1
ATOM 1956 N N . VAL A 1 251 ? -12.554 1.461 7.093 1.00 97.25 251 VAL A N 1
ATOM 1957 C CA . VAL A 1 251 ? -12.780 1.608 5.661 1.00 97.25 251 VAL A CA 1
ATOM 1958 C C . VAL A 1 251 ? -12.707 3.077 5.303 1.00 97.25 251 VAL A C 1
ATOM 1960 O O . VAL A 1 251 ? -13.486 3.899 5.792 1.00 97.25 251 VAL A O 1
ATOM 1963 N N . LYS A 1 252 ? -11.743 3.412 4.457 1.00 95.44 252 LYS A N 1
ATOM 1964 C CA . LYS A 1 252 ? -11.586 4.739 3.887 1.00 95.44 252 LYS A CA 1
ATOM 1965 C C . LYS A 1 252 ? -12.584 4.914 2.744 1.00 95.44 252 LYS A C 1
ATOM 1967 O O . LYS A 1 252 ? -12.781 4.030 1.916 1.00 95.44 252 LYS A O 1
ATOM 1972 N N . ARG A 1 253 ? -13.289 6.042 2.749 1.00 91.62 253 ARG A N 1
ATOM 1973 C CA . ARG A 1 253 ? -14.374 6.354 1.815 1.00 91.62 253 ARG A CA 1
ATOM 1974 C C . ARG A 1 253 ? -14.374 7.839 1.448 1.00 91.62 253 ARG A C 1
ATOM 1976 O O . ARG A 1 253 ? -14.016 8.685 2.272 1.00 91.62 253 ARG A O 1
ATOM 1983 N N . PRO A 1 254 ? -14.861 8.206 0.253 1.00 90.19 254 PRO A N 1
ATOM 1984 C CA . PRO A 1 254 ? -15.300 9.571 -0.011 1.00 90.19 254 PRO A CA 1
ATOM 1985 C C . PRO A 1 254 ? -16.432 9.993 0.953 1.00 90.19 254 PRO A C 1
ATOM 1987 O O . PRO A 1 254 ? -17.276 9.162 1.294 1.00 90.19 254 PRO A O 1
ATOM 1990 N N . PRO A 1 255 ? -16.536 11.278 1.351 1.00 89.12 255 PRO A N 1
ATOM 1991 C CA . PRO A 1 255 ? -17.522 11.745 2.330 1.00 89.12 255 PRO A CA 1
ATOM 1992 C C . PRO A 1 255 ? -18.987 11.460 1.990 1.00 89.12 255 PRO A C 1
ATOM 1994 O O . PRO A 1 255 ? -19.799 11.406 2.906 1.00 89.12 255 PRO A O 1
ATOM 1997 N N . GLN A 1 256 ? -19.318 11.282 0.708 1.00 87.38 256 GLN A N 1
ATOM 1998 C CA . GLN A 1 256 ? -20.679 11.004 0.229 1.00 87.38 256 GLN A CA 1
ATOM 1999 C C . GLN A 1 256 ? -20.871 9.563 -0.262 1.00 87.38 256 GLN A C 1
ATOM 2001 O O . GLN A 1 256 ? -21.956 9.209 -0.715 1.00 87.38 256 GLN A O 1
ATOM 2006 N N . ALA A 1 257 ? -19.832 8.725 -0.200 1.00 88.62 257 ALA A N 1
ATOM 2007 C CA . ALA A 1 257 ? -19.963 7.327 -0.580 1.00 88.62 257 ALA A CA 1
ATOM 2008 C C . ALA A 1 257 ? -20.766 6.556 0.485 1.00 88.62 257 ALA A C 1
ATOM 2010 O O . ALA A 1 257 ? -20.641 6.857 1.685 1.00 88.62 257 ALA A O 1
ATOM 2011 N N . PRO A 1 258 ? -21.566 5.555 0.074 1.00 90.81 258 PRO A N 1
ATOM 2012 C CA . PRO A 1 258 ? -22.228 4.652 1.005 1.00 90.81 258 PRO A CA 1
ATOM 2013 C C . PRO A 1 258 ? -21.203 3.881 1.850 1.00 90.81 258 PRO A C 1
ATOM 2015 O O . PRO A 1 258 ? -20.034 3.707 1.471 1.00 90.81 258 PRO A O 1
ATOM 2018 N N . THR A 1 259 ? -21.648 3.410 3.014 1.00 92.94 259 THR A N 1
ATOM 2019 C CA . THR A 1 259 ? -20.880 2.461 3.826 1.00 92.94 259 THR A CA 1
ATOM 2020 C C . THR A 1 259 ? -20.612 1.187 3.021 1.00 92.94 259 THR A C 1
ATOM 2022 O O . THR A 1 259 ? -21.307 0.890 2.054 1.00 92.94 259 THR A O 1
ATOM 2025 N N . ILE A 1 260 ? -19.554 0.453 3.367 1.00 91.88 260 ILE A N 1
ATOM 2026 C CA . ILE A 1 260 ? -19.186 -0.800 2.675 1.00 91.88 260 ILE A CA 1
ATOM 2027 C C . ILE A 1 260 ? -20.101 -1.978 3.006 1.00 91.88 260 ILE A C 1
ATOM 2029 O O . ILE A 1 260 ? -20.036 -3.015 2.370 1.00 91.88 260 ILE A O 1
ATOM 2033 N N . SER A 1 261 ? -20.912 -1.839 4.045 1.00 89.12 261 SER A N 1
ATOM 2034 C CA . SER A 1 261 ? -21.855 -2.859 4.473 1.00 89.12 261 SER A CA 1
ATOM 2035 C C . SER A 1 261 ? -23.101 -2.181 5.025 1.00 89.12 261 SER A C 1
ATOM 2037 O O . SER A 1 261 ? -23.101 -0.967 5.275 1.00 89.12 261 SER A O 1
ATOM 2039 N N . SER A 1 262 ? -24.151 -2.969 5.243 1.00 87.38 262 SER A N 1
ATOM 2040 C CA . SER A 1 262 ? -25.361 -2.534 5.946 1.00 87.38 262 SER A CA 1
ATOM 2041 C C . SER A 1 262 ? -25.105 -2.176 7.411 1.00 87.38 262 SER A C 1
ATOM 2043 O O . SER A 1 262 ? -25.887 -1.430 8.003 1.00 87.38 262 SER A O 1
ATOM 2045 N N . ASP A 1 263 ? -24.030 -2.700 8.006 1.00 88.19 263 ASP A N 1
ATOM 2046 C CA . ASP A 1 263 ? -23.680 -2.409 9.389 1.00 88.19 263 ASP A CA 1
ATOM 2047 C C . ASP A 1 263 ? -23.267 -0.946 9.538 1.00 88.19 263 ASP A C 1
ATOM 2049 O O . ASP A 1 263 ? -22.494 -0.390 8.752 1.00 88.19 263 ASP A O 1
ATOM 2053 N N . LYS A 1 264 ? -23.755 -0.308 10.602 1.00 92.31 264 LYS A N 1
ATOM 2054 C CA . LYS A 1 264 ? -23.381 1.069 10.914 1.00 92.31 264 LYS A CA 1
ATOM 2055 C C . LYS A 1 264 ? -21.983 1.099 11.550 1.00 92.31 264 LYS A C 1
ATOM 2057 O O . LYS A 1 264 ? -21.771 0.406 12.550 1.00 92.31 264 LYS A O 1
ATOM 2062 N N . PRO A 1 265 ? -21.046 1.933 11.059 1.00 95.94 265 PRO A N 1
ATOM 2063 C CA . PRO A 1 265 ? -19.767 2.124 11.732 1.00 95.94 265 PRO A CA 1
ATOM 2064 C C . PRO A 1 265 ? -19.980 2.691 13.141 1.00 95.94 265 PRO A C 1
ATOM 2066 O O . PRO A 1 265 ? -20.827 3.559 13.366 1.00 95.94 265 PRO A O 1
ATOM 2069 N N . ALA A 1 266 ? -19.190 2.207 14.099 1.00 96.25 266 ALA A N 1
ATOM 2070 C CA . ALA A 1 266 ? -19.252 2.651 15.490 1.00 96.25 266 ALA A CA 1
ATOM 2071 C C . ALA A 1 266 ? -18.731 4.086 15.654 1.00 96.25 266 ALA A C 1
ATOM 2073 O O . ALA A 1 266 ? -19.187 4.827 16.524 1.00 96.25 266 ALA A O 1
ATOM 2074 N N . MET A 1 267 ? -17.774 4.478 14.814 1.00 95.69 267 MET A N 1
ATOM 2075 C CA . MET A 1 267 ? -17.281 5.847 14.718 1.00 95.69 267 MET A CA 1
ATOM 2076 C C . MET A 1 267 ? -16.961 6.193 13.269 1.00 95.69 267 MET A C 1
ATOM 2078 O O . MET A 1 267 ? -16.571 5.338 12.477 1.00 95.69 267 MET A O 1
ATOM 2082 N N . VAL A 1 268 ? -17.107 7.470 12.945 1.00 96.56 268 VAL A N 1
ATOM 2083 C CA . VAL A 1 268 ? -16.831 8.020 11.623 1.00 96.56 268 VAL A CA 1
ATOM 2084 C C . VAL A 1 268 ? -15.917 9.219 11.811 1.00 96.56 268 VAL A C 1
ATOM 2086 O O . VAL A 1 268 ? -16.255 10.146 12.547 1.00 96.56 268 VAL A O 1
ATOM 2089 N N . ILE A 1 269 ? -14.748 9.194 11.176 1.00 96.31 269 ILE A N 1
ATOM 2090 C CA . ILE A 1 269 ? -13.756 10.269 11.275 1.00 96.31 269 ILE A CA 1
ATOM 2091 C C . ILE A 1 269 ? -13.613 10.917 9.903 1.00 96.31 269 ILE A C 1
ATOM 2093 O O . ILE A 1 269 ? -13.149 10.289 8.956 1.00 96.31 269 ILE A O 1
ATOM 2097 N N . THR A 1 270 ? -13.997 12.185 9.795 1.00 92.69 270 THR A N 1
ATOM 2098 C CA . THR A 1 270 ? -14.019 12.922 8.523 1.00 92.69 270 THR A CA 1
ATOM 2099 C C . THR A 1 270 ? -12.892 13.947 8.457 1.00 92.69 270 THR A C 1
ATOM 2101 O O . THR A 1 270 ? -12.572 14.597 9.452 1.00 92.69 270 THR A O 1
ATOM 2104 N N . SER A 1 271 ? -12.312 14.129 7.271 1.00 87.88 271 SER A N 1
ATOM 2105 C CA . SER A 1 271 ? -11.396 15.229 6.971 1.00 87.88 271 SER A CA 1
ATOM 2106 C C . SER A 1 271 ? -11.418 15.591 5.497 1.00 87.88 271 SER A C 1
ATOM 2108 O O . SER A 1 271 ? -11.021 14.800 4.641 1.00 87.88 271 SER A O 1
ATOM 2110 N N . GLY A 1 272 ? -11.859 16.812 5.196 1.00 86.19 272 GLY A N 1
ATOM 2111 C CA . GLY A 1 272 ? -11.893 17.340 3.837 1.00 86.19 272 GLY A CA 1
ATOM 2112 C C . GLY A 1 272 ? -12.594 16.389 2.864 1.00 86.19 272 GLY A C 1
ATOM 2113 O O . GLY A 1 272 ? -13.812 16.251 2.887 1.00 86.19 272 GLY A O 1
ATOM 2114 N N . ARG A 1 273 ? -11.806 15.739 2.000 1.00 85.44 273 ARG A N 1
ATOM 2115 C CA . ARG A 1 273 ? -12.287 14.859 0.922 1.00 85.44 273 ARG A CA 1
ATOM 2116 C C . ARG A 1 273 ? -12.270 13.369 1.267 1.00 85.44 273 ARG A C 1
ATOM 2118 O O . ARG A 1 273 ? -12.464 12.557 0.370 1.00 85.44 273 ARG A O 1
ATOM 2125 N N . VAL A 1 274 ? -12.030 13.003 2.523 1.00 91.00 274 VAL A N 1
ATOM 2126 C CA . VAL A 1 274 ? -11.993 11.606 2.960 1.00 91.00 274 VAL A CA 1
ATOM 2127 C C . VAL A 1 274 ? -12.725 11.419 4.286 1.00 91.00 274 VAL A C 1
ATOM 2129 O O . VAL A 1 274 ? -12.795 12.322 5.122 1.00 91.00 274 VAL A O 1
ATOM 2132 N N . ARG A 1 275 ? -13.279 10.227 4.469 1.00 94.81 275 ARG A N 1
ATOM 2133 C CA . ARG A 1 275 ? -13.948 9.748 5.671 1.00 94.81 275 ARG A CA 1
ATOM 2134 C C . ARG A 1 275 ? -13.430 8.351 6.000 1.00 94.81 275 ARG A C 1
ATOM 2136 O O . ARG A 1 275 ? -13.163 7.569 5.096 1.00 94.81 275 ARG A O 1
ATOM 2143 N N . PHE A 1 276 ? -13.295 8.050 7.283 1.00 97.12 276 PHE A N 1
ATOM 2144 C CA . PHE A 1 276 ? -12.907 6.740 7.790 1.00 97.12 276 PHE A CA 1
ATOM 2145 C C . PHE A 1 276 ? -14.060 6.168 8.607 1.00 97.12 276 PHE A C 1
ATOM 2147 O O . PHE A 1 276 ? -14.355 6.655 9.703 1.00 97.12 276 PHE A O 1
ATOM 2154 N N . ASP A 1 277 ? -14.707 5.145 8.063 1.00 97.44 277 ASP A N 1
ATOM 2155 C CA . ASP A 1 277 ? -15.759 4.388 8.729 1.00 97.44 277 ASP A CA 1
ATOM 2156 C C . ASP A 1 277 ? -15.081 3.312 9.586 1.00 97.44 277 ASP A C 1
ATOM 2158 O O . ASP A 1 277 ? -14.434 2.411 9.053 1.00 97.44 277 ASP A O 1
ATOM 2162 N N . CYS A 1 278 ? -15.170 3.421 10.915 1.00 97.50 278 CYS A N 1
ATOM 2163 C CA . CYS A 1 278 ? -14.505 2.488 11.823 1.00 97.50 278 CYS A CA 1
ATOM 2164 C C . CYS A 1 278 ? -15.523 1.604 12.548 1.00 97.50 278 CYS A C 1
ATOM 2166 O O . CYS A 1 278 ? -16.432 2.075 13.240 1.00 97.50 278 CYS A O 1
ATOM 2168 N N . TYR A 1 279 ? -15.309 0.303 12.439 1.00 96.94 279 TYR A N 1
ATOM 2169 C CA . TYR A 1 279 ? -16.110 -0.751 13.035 1.00 96.94 279 TYR A CA 1
ATOM 2170 C C . TYR A 1 279 ? -15.331 -1.344 14.205 1.00 96.94 279 TYR A C 1
ATOM 2172 O O . TYR A 1 279 ? -14.124 -1.568 14.108 1.00 96.94 279 TYR A O 1
ATOM 2180 N N . LEU A 1 280 ? -16.012 -1.581 15.322 1.00 95.00 280 LEU A N 1
ATOM 2181 C CA . LEU A 1 280 ? -15.421 -2.143 16.536 1.00 95.00 280 LEU A CA 1
ATOM 2182 C C . LEU A 1 280 ? -15.922 -3.577 16.757 1.00 95.00 280 LEU A C 1
ATOM 2184 O O . LEU A 1 280 ? -16.949 -3.962 16.190 1.00 95.00 280 LEU A O 1
ATOM 2188 N N . PRO A 1 281 ? -15.235 -4.380 17.588 1.00 90.94 281 PRO A N 1
ATOM 2189 C CA . PRO A 1 281 ? -15.743 -5.677 18.001 1.00 90.94 281 PRO A CA 1
ATOM 2190 C C . PRO A 1 281 ? -17.142 -5.535 18.597 1.00 90.94 281 PRO A C 1
ATOM 2192 O O . PRO A 1 281 ? -17.382 -4.697 19.470 1.00 90.94 281 PRO A O 1
ATOM 2195 N N . THR A 1 282 ? -18.074 -6.371 18.148 1.00 81.56 282 THR A N 1
ATOM 2196 C CA . THR A 1 282 ? -19.370 -6.503 18.811 1.00 81.56 282 THR A CA 1
ATOM 2197 C C . THR A 1 282 ? -19.111 -7.022 20.218 1.00 81.56 282 THR A C 1
ATOM 2199 O O . THR A 1 282 ? -18.551 -8.110 20.375 1.00 81.56 282 THR A O 1
ATOM 2202 N N . ARG A 1 283 ? -19.502 -6.260 21.248 1.00 63.12 283 ARG A N 1
ATOM 2203 C CA . ARG A 1 283 ? -19.521 -6.777 22.621 1.00 63.12 283 ARG A CA 1
ATOM 2204 C C . ARG A 1 283 ? -20.415 -8.012 22.611 1.00 63.12 283 ARG A C 1
ATOM 2206 O O . ARG A 1 283 ? -21.628 -7.878 22.466 1.00 63.12 283 ARG A O 1
ATOM 2213 N N . LYS A 1 284 ? -19.843 -9.212 22.741 1.00 51.28 284 LYS A N 1
ATOM 2214 C CA . LYS A 1 284 ? -20.654 -10.364 23.131 1.00 51.28 284 LYS A CA 1
ATOM 2215 C C . LYS A 1 284 ? -21.254 -9.989 24.480 1.00 51.28 284 LYS A C 1
ATOM 2217 O O . LYS A 1 284 ? -20.506 -9.646 25.395 1.00 51.28 284 LYS A O 1
ATOM 2222 N N . ALA A 1 285 ? -22.582 -9.978 24.575 1.00 36.56 285 ALA A N 1
ATOM 2223 C CA . ALA A 1 285 ? -23.240 -9.924 25.867 1.00 36.56 285 ALA A CA 1
ATOM 2224 C C . ALA A 1 285 ? -22.651 -11.074 26.685 1.00 36.56 285 ALA A C 1
ATOM 2226 O O . ALA A 1 285 ? -22.776 -12.238 26.299 1.00 36.56 285 ALA A O 1
ATOM 2227 N N . ILE A 1 286 ? -21.924 -10.735 27.746 1.00 35.38 286 ILE A N 1
ATOM 2228 C CA . ILE A 1 286 ? -21.535 -11.708 28.752 1.00 35.38 286 ILE A CA 1
ATOM 2229 C C . ILE A 1 286 ? -22.873 -12.181 29.310 1.00 35.38 286 ILE A C 1
ATOM 2231 O O . ILE A 1 286 ? -23.554 -11.424 29.997 1.00 35.38 286 ILE A O 1
ATOM 2235 N N . LYS A 1 287 ? -23.311 -13.378 28.913 1.00 31.62 287 LYS A N 1
ATOM 2236 C CA . LYS A 1 287 ? -24.355 -14.072 29.656 1.00 31.62 287 LYS A CA 1
ATOM 2237 C C . LYS A 1 287 ? -23.700 -14.443 30.984 1.00 31.62 287 LYS A C 1
ATOM 2239 O O . LYS A 1 287 ? -22.916 -15.387 31.025 1.00 31.62 287 LYS A O 1
ATOM 2244 N N . THR A 1 288 ? -23.907 -13.584 31.979 1.00 35.66 288 THR A N 1
ATOM 2245 C CA . THR A 1 288 ? -23.789 -13.919 33.404 1.00 35.66 288 THR A CA 1
ATOM 2246 C C . THR A 1 288 ? -24.672 -15.104 33.737 1.00 35.66 288 THR A C 1
ATOM 2248 O O . THR A 1 288 ? -25.774 -15.179 33.142 1.00 35.66 288 THR A O 1
#

Foldseek 3Di:
DDDDDDPPPDPPPPPAPPLQAQEEEEEDLPDDPVVVVVSVVLCVQLVHHYDYPPPDDDDQRHWYFYQDPNATWIAHRNPDDQLDGGTDAAACDPPVLNVDAADCPDLLNVLQPDDPPDAAAEEEQDCQSVNSVSNSLSVVHQYEYEHANSVSLVRSVRNLVVLCVDPSRVSSSVSYHYDHRGPVPDPDDDWQVPHLVRFGEYEYEFDDDDPDPDSPPDSNVVVCCNNVNGPPCQLVSQVVVLVDGHQKYKYKDFPPDDDSDPDQAPDWGDDDGIIIRMHGDDPDPPPD

Sequence (288 aa):
MALGPNPGQAKILRSGPDWHSLIRLILPGDASDELALAATAIAQQLAIEFVDTSNQSICADCFHLTYTSDAWQLYPPERSDGLGKHPLWVDFVQNPRFGQVLTTREPLAKAAGLRA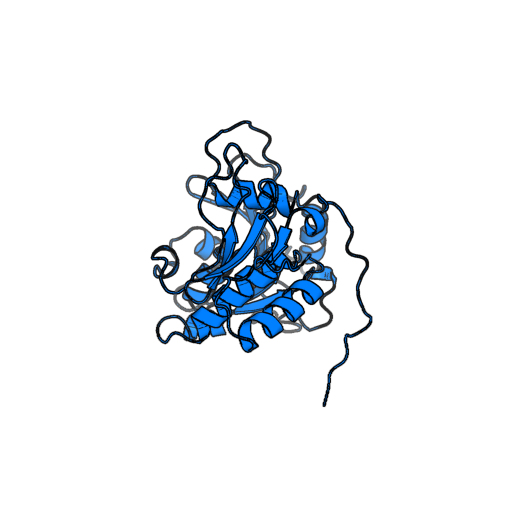NQRPQIIDLTAGLGRDAWALASTGCSVMAFERHPLVHFLLADGLRRAQAHPHTEAIAQKISLHLGDARAYDGLFPGQGDPEKYPVWVMDPMFPERSKSALVKKDMRIFHHLVGQDDDAEELFAWARTRSGVRWIVKRPPQAPTISSDKPAMVITSGRVRFDCYLPTRKAIKT

Radius of gyration: 20.11 Å; Cα contacts (8 Å, |Δi|>4): 476; chains: 1; bounding box: 49×42×67 Å

Nearest PDB structures (foldseek):
  2pgx-assembly1_A  TM=8.582E-01  e=3.727E-20  Escherichia coli O157:H7
  2pkw-assembly1_A  TM=8.145E-01  e=3.096E-20  Salmonella enterica subsp. enterica serovar Typhimurium str. LT2
  2oyr-assembly1_A  TM=8.516E-01  e=3.906E-19  Shigella flexneri 2a
  2r6z-assembly1_B  TM=7.402E-01  e=3.197E-18  Neisseria gonorrhoeae
  2r6z-assembly1_A  TM=7.460E-01  e=8.468E-17  Neisseria gonorrhoeae

Secondary structure (DSSP, 8-state):
---PPPS--------S--HHHHEEEE--TT--HHHHHHHHHHHHHHT-EEE-TTSS---TTSEEEEEETTEEEEEPPTT-TTT-SSPB---SSS-HHHHSPPPTTSHHHHHHT-BTTB--EEEES--TTSHHHHHHHHTT-EEEEEE-SHHHHHHHHHHHHHHHTSTTTHHHHTTEEEEES-GGG--SPPTTTT-GGGPPEEEE-------S--TTS-HHHHHHHHHH---TTHHHHHHHHHTS--SEEEEEE-TTSPPSSSSPPSEEEEETTEEEEEE---------

Solvent-accessible surface area (backbone atoms only — not comparable to full-atom values): 16742 Å² total; per-residue (Å²): 135,86,82,70,86,76,92,74,79,69,85,73,80,84,66,52,59,74,43,45,82,40,37,32,36,41,62,58,92,84,61,49,72,68,56,51,53,51,48,52,53,49,21,60,75,61,60,32,51,70,49,73,59,87,83,49,83,77,66,48,82,26,28,37,38,29,69,55,95,95,37,62,33,37,31,51,21,79,76,44,94,75,49,49,85,64,61,51,61,38,59,52,74,80,40,68,81,59,70,54,66,53,48,61,86,38,58,68,30,47,71,68,60,41,46,101,93,42,64,55,42,35,37,31,65,46,30,57,74,35,61,66,56,48,36,46,14,52,63,64,18,42,27,42,30,16,23,60,51,63,67,48,35,49,34,32,50,52,17,41,54,54,15,46,75,32,89,95,33,20,78,34,34,74,26,52,49,80,42,85,32,56,68,90,73,57,86,73,85,66,74,33,76,96,37,84,93,47,29,19,32,38,38,37,51,62,59,71,84,79,90,64,97,63,95,77,67,58,47,67,59,52,50,44,46,67,46,61,40,57,50,85,56,46,48,58,54,50,56,55,55,70,75,50,83,43,64,32,39,35,38,49,38,50,76,84,56,78,72,77,53,94,68,77,54,76,43,74,45,73,55,95,75,34,25,34,40,28,36,60,68,78,78,73,78,78,82,122